Protein AF-A2EKJ3-F1 (afdb_monomer_lite)

pLDDT: mean 74.71, std 19.54, range [33.34, 98.31]

Secondary structure (DSSP, 8-state):
-----------PPPP-------------------S----TTT-----HHHHHHHHHHH-SS-HHHHHHHHHHHHHHHHHSSSS-HHHHHHHHHHHSPP--TTHHHHHHHHHHHHHHHHHHHHHHHHHHHHHHHHHHHHHHHHHHHHHHHHHHHHHHHHHHHHHHHH-HHHHHHHHHHHHHHHHHHHHHHHHSPP------HHHHHHHHHHHHHHHHHHHHHHHHHHHHHHHHHHHHHHHHHHHHTT-

Structure (mmCIF, N/CA/C/O backbone):
data_AF-A2EKJ3-F1
#
_entry.id   AF-A2EKJ3-F1
#
loop_
_atom_site.group_PDB
_atom_site.id
_atom_site.type_symbol
_atom_site.label_atom_id
_atom_site.label_alt_id
_atom_site.label_comp_id
_atom_site.label_asym_id
_atom_site.label_entity_id
_atom_site.label_seq_id
_atom_site.pdbx_PDB_ins_code
_atom_site.Cartn_x
_atom_site.Cartn_y
_atom_site.Cartn_z
_atom_site.occupancy
_atom_site.B_iso_or_equiv
_atom_site.auth_seq_id
_atom_site.auth_comp_id
_atom_site.auth_asym_id
_atom_site.auth_atom_id
_atom_site.pdbx_PDB_model_num
ATOM 1 N N . MET A 1 1 ? 4.971 26.332 -6.486 1.00 38.31 1 MET A N 1
ATOM 2 C CA . MET A 1 1 ? 6.213 26.964 -6.978 1.00 38.31 1 MET A CA 1
ATOM 3 C C . MET A 1 1 ? 6.129 27.006 -8.491 1.00 38.31 1 MET A C 1
ATOM 5 O O . MET A 1 1 ? 6.089 25.953 -9.111 1.00 38.31 1 MET A O 1
ATOM 9 N N . ASN A 1 2 ? 5.991 28.207 -9.050 1.00 33.34 2 ASN A N 1
ATOM 10 C CA . ASN A 1 2 ? 5.819 28.442 -10.482 1.00 33.34 2 ASN A CA 1
ATOM 11 C C . ASN A 1 2 ? 7.195 28.631 -11.128 1.00 33.34 2 ASN A C 1
ATOM 13 O O . ASN A 1 2 ? 7.937 29.523 -10.727 1.00 33.34 2 ASN A O 1
ATOM 17 N N . LEU A 1 3 ? 7.525 27.817 -12.130 1.00 42.31 3 LEU A N 1
ATOM 18 C CA . LEU A 1 3 ? 8.724 27.988 -12.951 1.00 42.31 3 LEU A CA 1
ATOM 19 C C . LEU A 1 3 ? 8.375 28.864 -14.161 1.00 42.31 3 LEU A C 1
ATOM 21 O O . LEU A 1 3 ? 8.102 28.374 -15.250 1.00 42.31 3 LEU A O 1
ATOM 25 N N . SER A 1 4 ? 8.349 30.177 -13.933 1.00 46.59 4 SER A N 1
ATOM 26 C CA . SER A 1 4 ? 8.266 31.217 -14.963 1.00 46.59 4 SER A CA 1
ATOM 27 C C . SER A 1 4 ? 9.522 32.082 -14.858 1.00 46.59 4 SER A C 1
ATOM 29 O O . SER A 1 4 ? 9.499 33.136 -14.227 1.00 46.59 4 SER A O 1
ATOM 31 N N . SER A 1 5 ? 10.640 31.617 -15.418 1.00 48.75 5 SER A N 1
ATOM 32 C CA . SER A 1 5 ? 11.899 32.381 -15.418 1.00 48.75 5 SER A CA 1
ATOM 33 C C . SER A 1 5 ? 12.792 32.100 -16.630 1.00 48.75 5 SER A C 1
ATOM 35 O O . SER A 1 5 ? 14.010 32.033 -16.504 1.00 48.75 5 SER A O 1
ATOM 37 N N . PHE A 1 6 ? 12.199 31.956 -17.815 1.00 44.31 6 PHE A N 1
ATOM 38 C CA . PHE A 1 6 ? 12.932 32.129 -19.069 1.00 44.31 6 PHE A CA 1
ATOM 39 C C . PHE A 1 6 ? 12.146 33.092 -19.955 1.00 44.31 6 PHE A C 1
ATOM 41 O O . PHE A 1 6 ? 11.247 32.701 -20.694 1.00 44.31 6 PHE A O 1
ATOM 48 N N . GLY A 1 7 ? 12.461 34.381 -19.805 1.00 48.97 7 GLY A N 1
ATOM 49 C CA . GLY A 1 7 ? 12.028 35.435 -20.711 1.00 48.97 7 GLY A CA 1
ATOM 50 C C . GLY A 1 7 ? 12.701 35.248 -22.064 1.00 48.97 7 GLY A C 1
ATOM 51 O O . GLY A 1 7 ? 13.845 35.651 -22.253 1.00 48.97 7 GLY A O 1
ATOM 52 N N . ILE A 1 8 ? 11.991 34.605 -22.985 1.00 48.84 8 ILE A N 1
ATOM 53 C CA . ILE A 1 8 ? 12.310 34.640 -24.408 1.00 48.84 8 ILE A CA 1
ATOM 54 C C . ILE A 1 8 ? 11.141 35.351 -25.072 1.00 48.84 8 ILE A C 1
ATOM 56 O O . ILE A 1 8 ? 10.055 34.788 -25.233 1.00 48.84 8 ILE A O 1
ATOM 60 N N . ASP A 1 9 ? 11.374 36.619 -25.390 1.00 43.19 9 ASP A N 1
ATOM 61 C CA . ASP A 1 9 ? 10.457 37.452 -26.145 1.00 43.19 9 ASP A CA 1
ATOM 62 C C . ASP A 1 9 ? 10.122 36.786 -27.482 1.00 43.19 9 ASP A C 1
ATOM 64 O O . ASP A 1 9 ? 10.990 36.306 -28.219 1.00 43.19 9 ASP A O 1
ATOM 68 N N . LYS A 1 10 ? 8.827 36.748 -27.799 1.00 51.03 10 LYS A N 1
ATOM 69 C CA . LYS A 1 10 ? 8.346 36.351 -29.120 1.00 51.03 10 LYS A CA 1
ATOM 70 C C . LYS A 1 10 ? 8.836 37.386 -30.129 1.00 51.03 10 LYS A C 1
ATOM 72 O O . LYS A 1 10 ? 8.337 38.504 -30.164 1.00 51.03 10 LYS A O 1
ATOM 77 N N . VAL A 1 11 ? 9.790 36.997 -30.969 1.00 46.38 11 VAL A N 1
ATOM 78 C CA . VAL A 1 11 ? 10.179 37.778 -32.145 1.00 46.38 11 VAL A CA 1
ATOM 79 C C . VAL A 1 11 ? 9.032 37.711 -33.156 1.00 46.38 11 VAL A C 1
ATOM 81 O O . VAL A 1 11 ? 8.827 36.696 -33.824 1.00 46.38 11 VAL A O 1
ATOM 84 N N . GLU A 1 12 ? 8.251 38.786 -33.238 1.00 48.88 12 GLU A N 1
ATOM 85 C CA . GLU A 1 12 ? 7.278 38.994 -34.308 1.00 48.88 12 GLU A CA 1
ATOM 86 C C . GLU A 1 12 ? 8.012 39.145 -35.646 1.00 48.88 12 GLU A C 1
ATOM 88 O O . GLU A 1 12 ? 8.970 39.908 -35.779 1.00 48.88 12 GLU A O 1
ATOM 93 N N . THR A 1 13 ? 7.573 38.394 -36.657 1.00 53.84 13 THR A N 1
ATOM 94 C CA . THR A 1 13 ? 8.101 38.538 -38.019 1.00 53.84 13 THR A CA 1
ATOM 95 C C . THR A 1 13 ? 7.335 39.641 -38.755 1.00 53.84 13 THR A C 1
ATOM 97 O O . THR A 1 13 ? 6.109 39.707 -38.639 1.00 53.84 13 THR A O 1
ATOM 100 N N . PRO A 1 14 ? 8.016 40.513 -39.523 1.00 52.53 14 PRO A N 1
ATOM 101 C CA . PRO A 1 14 ? 7.361 41.606 -40.235 1.00 52.53 14 PRO A CA 1
ATOM 102 C C . PRO A 1 14 ? 6.452 41.087 -41.365 1.00 52.53 14 PRO A C 1
ATOM 104 O O . PRO A 1 14 ? 6.689 40.001 -41.911 1.00 52.53 14 PRO A O 1
ATOM 107 N N . PRO A 1 15 ? 5.416 41.853 -41.761 1.00 46.56 15 PRO A N 1
ATOM 108 C CA . PRO A 1 15 ? 4.435 41.406 -42.739 1.00 46.56 15 PRO A CA 1
ATOM 109 C C . PRO A 1 15 ? 5.080 41.220 -44.115 1.00 46.56 15 PRO A C 1
ATOM 111 O O . PRO A 1 15 ? 5.748 42.108 -44.650 1.00 46.56 15 PRO A O 1
ATOM 114 N N . LYS A 1 16 ? 4.851 40.045 -44.710 1.00 46.34 16 LYS A N 1
ATOM 115 C CA . LYS A 1 16 ? 5.272 39.709 -46.073 1.00 46.34 16 LYS A CA 1
ATOM 116 C C . LYS A 1 16 ? 4.563 40.635 -47.062 1.00 46.34 16 LYS A C 1
ATOM 118 O O . LYS A 1 16 ? 3.394 40.433 -47.379 1.00 46.34 16 LYS A O 1
ATOM 123 N N . THR A 1 17 ? 5.272 41.629 -47.586 1.00 44.88 17 THR A N 1
ATOM 124 C CA . THR A 1 17 ? 4.820 42.369 -48.765 1.00 44.88 17 THR A CA 1
ATOM 125 C C . THR A 1 17 ? 4.847 41.432 -49.970 1.00 44.88 17 THR A C 1
ATOM 127 O O . THR A 1 17 ? 5.892 40.937 -50.397 1.00 44.88 17 THR A O 1
ATOM 130 N N . ALA A 1 18 ? 3.662 41.148 -50.506 1.00 46.72 18 ALA A N 1
ATOM 131 C CA . ALA A 1 18 ? 3.483 40.372 -51.720 1.00 46.72 18 ALA A CA 1
ATOM 132 C C . ALA A 1 18 ? 4.095 41.131 -52.908 1.00 46.72 18 ALA A C 1
ATOM 134 O O . ALA A 1 18 ? 3.496 42.056 -53.454 1.00 46.72 18 ALA A O 1
ATOM 135 N N . ARG A 1 19 ? 5.301 40.739 -53.332 1.00 40.59 19 ARG A N 1
ATOM 136 C CA . ARG A 1 19 ? 5.800 41.088 -54.665 1.00 40.59 19 ARG A CA 1
ATOM 137 C C . ARG A 1 19 ? 5.103 40.197 -55.683 1.00 40.59 19 ARG A C 1
ATOM 139 O O . ARG A 1 19 ? 5.538 39.085 -55.968 1.00 40.59 19 ARG A O 1
ATOM 146 N N . THR A 1 20 ? 4.009 40.708 -56.230 1.00 39.91 20 THR A N 1
ATOM 147 C CA . THR A 1 20 ? 3.332 40.146 -57.397 1.00 39.91 20 THR A CA 1
ATOM 148 C C . THR A 1 20 ? 4.268 40.262 -58.599 1.00 39.91 20 THR A C 1
ATOM 150 O O . THR A 1 20 ? 4.383 41.318 -59.220 1.00 39.91 20 THR A O 1
ATOM 153 N N . ILE A 1 21 ? 4.975 39.181 -58.930 1.00 39.72 21 ILE A N 1
ATOM 154 C CA . ILE A 1 21 ? 5.678 39.077 -60.209 1.00 39.72 21 ILE A CA 1
ATOM 155 C C . ILE A 1 21 ? 4.593 38.956 -61.283 1.00 39.72 21 ILE A C 1
ATOM 157 O O . ILE A 1 21 ? 3.882 37.953 -61.352 1.00 39.72 21 ILE A O 1
ATOM 161 N N . ARG A 1 22 ? 4.432 39.998 -62.108 1.00 37.62 22 ARG A N 1
ATOM 162 C CA . ARG A 1 22 ? 3.616 39.933 -63.326 1.00 37.62 22 ARG A CA 1
ATOM 163 C C . ARG A 1 22 ? 4.228 38.887 -64.255 1.00 37.62 22 ARG A C 1
ATOM 165 O O . ARG A 1 22 ? 5.219 39.147 -64.928 1.00 37.62 22 ARG A O 1
ATOM 172 N N . VAL A 1 23 ? 3.613 37.709 -64.293 1.00 40.12 23 VAL A N 1
ATOM 173 C CA . VAL A 1 23 ? 3.847 36.708 -65.333 1.00 40.12 23 VAL A CA 1
ATOM 174 C C . VAL A 1 23 ? 3.232 37.246 -66.621 1.00 40.12 23 VAL A C 1
ATOM 176 O O . VAL A 1 23 ? 2.014 37.229 -66.800 1.00 40.12 23 VAL A O 1
ATOM 179 N N . THR A 1 24 ? 4.064 37.747 -67.528 1.00 35.22 24 THR A N 1
ATOM 180 C CA . THR A 1 24 ? 3.658 37.967 -68.915 1.00 35.22 24 THR A CA 1
ATOM 181 C C . THR A 1 24 ? 3.437 36.599 -69.560 1.00 35.22 24 THR A C 1
ATOM 183 O O . THR A 1 24 ? 4.371 35.868 -69.878 1.00 35.22 24 THR A O 1
ATOM 186 N N . ARG A 1 25 ? 2.164 36.215 -69.715 1.00 40.22 25 ARG A N 1
ATOM 187 C CA . ARG A 1 25 ? 1.758 35.081 -70.552 1.00 40.22 25 ARG A CA 1
ATOM 188 C C . ARG A 1 25 ? 2.132 35.396 -72.001 1.00 40.22 25 ARG A C 1
ATOM 190 O O . ARG A 1 25 ? 1.406 36.121 -72.674 1.00 40.22 25 ARG A O 1
ATOM 197 N N . SER A 1 26 ? 3.234 34.837 -72.492 1.00 42.97 26 SER A N 1
ATOM 198 C CA . SER A 1 26 ? 3.400 34.650 -73.931 1.00 42.97 26 SER A CA 1
ATOM 199 C C . SER A 1 26 ? 2.465 33.522 -74.374 1.00 42.97 26 SER A C 1
ATOM 201 O O . SER A 1 26 ? 2.368 32.469 -73.736 1.00 42.97 26 SER A O 1
ATOM 203 N N . SER A 1 27 ? 1.694 33.777 -75.430 1.00 39.31 27 SER A N 1
ATOM 204 C CA . SER A 1 27 ? 0.739 32.825 -75.988 1.00 39.31 27 SER A CA 1
ATOM 205 C C . SER A 1 27 ? 1.469 31.549 -76.408 1.00 39.31 27 SER A C 1
ATOM 207 O O . SER A 1 27 ? 2.267 31.563 -77.350 1.00 39.31 27 SER A O 1
ATOM 209 N N . ARG A 1 28 ? 1.188 30.432 -75.734 1.00 35.28 28 ARG A N 1
ATOM 210 C CA . ARG A 1 28 ? 1.595 29.113 -76.215 1.00 35.28 28 ARG A CA 1
ATOM 211 C C . ARG A 1 28 ? 0.791 28.814 -77.475 1.00 35.28 28 ARG A C 1
ATOM 213 O O . ARG A 1 28 ? -0.394 28.505 -77.396 1.00 35.28 28 ARG A O 1
ATOM 220 N N . LYS A 1 29 ? 1.444 28.897 -78.635 1.00 40.47 29 LYS A N 1
ATOM 221 C CA . LYS A 1 29 ? 1.030 28.098 -79.788 1.00 40.47 29 LYS A CA 1
ATOM 222 C C . LYS A 1 29 ? 1.068 26.640 -79.332 1.00 40.47 29 LYS A C 1
ATOM 224 O O . LYS A 1 29 ? 2.084 26.185 -78.818 1.00 40.47 29 LYS A O 1
ATOM 229 N N . SER A 1 30 ? -0.069 25.968 -79.451 1.00 43.22 30 SER A N 1
ATOM 230 C CA . SER A 1 30 ? -0.230 24.530 -79.253 1.00 43.22 30 SER A CA 1
ATOM 231 C C . SER A 1 30 ? 0.842 23.776 -80.048 1.00 43.22 30 SER A C 1
ATOM 233 O O . SER A 1 30 ? 0.733 23.660 -81.267 1.00 43.22 30 SER A O 1
ATOM 235 N N . THR A 1 31 ? 1.876 23.277 -79.374 1.00 44.81 31 THR A N 1
ATOM 236 C CA . THR A 1 31 ? 2.762 22.243 -79.913 1.00 44.81 31 THR A CA 1
ATOM 237 C C . THR A 1 31 ? 2.251 20.897 -79.432 1.00 44.81 31 THR A C 1
ATOM 239 O O . THR A 1 31 ? 2.149 20.658 -78.229 1.00 44.81 31 THR A O 1
ATOM 242 N N . THR A 1 32 ? 1.900 20.051 -80.396 1.00 44.72 32 THR A N 1
ATOM 243 C CA . THR A 1 32 ? 1.614 18.621 -80.251 1.00 44.72 32 THR A CA 1
ATOM 244 C C . THR A 1 32 ? 2.619 17.930 -79.323 1.00 44.72 32 THR A C 1
ATOM 246 O O . THR A 1 32 ? 3.782 18.340 -79.294 1.00 44.72 32 THR A O 1
ATOM 249 N N . PRO A 1 33 ? 2.214 16.883 -78.580 1.00 43.53 33 PRO A N 1
ATOM 250 C CA . PRO A 1 33 ? 3.140 16.115 -77.758 1.00 43.53 33 PRO A CA 1
ATOM 251 C C . PRO A 1 33 ? 4.161 15.448 -78.686 1.00 43.53 33 PRO A C 1
ATOM 253 O O . PRO A 1 33 ? 3.831 14.563 -79.472 1.00 43.53 33 PRO A O 1
ATOM 256 N N . ILE A 1 34 ? 5.397 15.942 -78.664 1.00 47.78 34 ILE A N 1
ATOM 257 C CA . ILE A 1 34 ? 6.506 15.359 -79.417 1.00 47.78 34 ILE A CA 1
ATOM 258 C C . ILE A 1 34 ? 7.066 14.241 -78.540 1.00 47.78 34 ILE A C 1
ATOM 260 O O . ILE A 1 34 ? 7.959 14.471 -77.731 1.00 47.78 34 ILE A O 1
ATOM 264 N N . ASP A 1 35 ? 6.522 13.035 -78.693 1.00 47.03 35 ASP A N 1
ATOM 265 C CA . ASP A 1 35 ? 7.033 11.824 -78.030 1.00 47.03 35 ASP A CA 1
ATOM 266 C C . ASP A 1 35 ? 8.406 11.386 -78.571 1.00 47.03 35 ASP A C 1
ATOM 268 O O . ASP A 1 35 ? 9.053 10.511 -78.000 1.00 47.03 35 ASP A O 1
ATOM 272 N N . GLN A 1 36 ? 8.891 11.990 -79.662 1.00 46.97 36 GLN A N 1
ATOM 273 C CA . GLN A 1 36 ? 10.204 11.700 -80.236 1.00 46.97 36 GLN A CA 1
ATOM 274 C C . GLN A 1 36 ? 10.805 12.963 -80.859 1.00 46.97 36 GLN A C 1
ATOM 276 O O . GLN A 1 36 ? 10.438 13.369 -81.961 1.00 46.97 36 GLN A O 1
ATOM 281 N N . PHE A 1 37 ? 11.750 13.597 -80.163 1.00 46.28 37 PHE A N 1
ATOM 282 C CA . PHE A 1 37 ? 12.551 14.663 -80.758 1.00 46.28 37 PHE A CA 1
ATOM 283 C C . PHE A 1 37 ? 13.691 14.031 -81.564 1.00 46.28 37 PHE A C 1
ATOM 285 O O . PHE A 1 37 ? 14.749 13.713 -81.022 1.00 46.28 37 PHE A O 1
ATOM 292 N N . LYS A 1 38 ? 13.483 13.832 -82.869 1.00 43.25 38 LYS A N 1
ATOM 293 C CA . LYS A 1 38 ? 14.589 13.557 -83.794 1.00 43.25 38 LYS A CA 1
ATOM 294 C C . LYS A 1 38 ? 15.229 14.884 -84.178 1.00 43.25 38 LYS A C 1
ATOM 296 O O . LYS A 1 38 ? 14.600 15.703 -84.838 1.00 43.25 38 LYS A O 1
ATOM 301 N N . ASN A 1 39 ? 16.474 15.102 -83.762 1.00 46.03 39 ASN A N 1
ATOM 302 C CA . ASN A 1 39 ? 17.271 16.216 -84.266 1.00 46.03 39 ASN A CA 1
ATOM 303 C C . ASN A 1 39 ? 17.774 15.855 -85.680 1.00 46.03 39 ASN A C 1
ATOM 305 O O . ASN A 1 39 ? 18.606 14.950 -85.797 1.00 46.03 39 ASN A O 1
ATOM 309 N N . PRO A 1 40 ? 17.307 16.519 -86.753 1.00 47.78 40 PRO A N 1
ATOM 310 C CA . PRO A 1 40 ? 17.584 16.089 -88.123 1.00 47.78 40 PRO A CA 1
ATOM 311 C C . PRO A 1 40 ? 19.032 16.340 -88.578 1.00 47.78 40 PRO A C 1
ATOM 313 O O . PRO A 1 40 ? 19.387 15.936 -89.677 1.00 47.78 40 PRO A O 1
ATOM 316 N N . ILE A 1 41 ? 19.878 16.979 -87.759 1.00 45.84 41 ILE A N 1
ATOM 317 C CA . ILE A 1 41 ? 21.285 17.256 -88.104 1.00 45.84 41 ILE A CA 1
ATOM 318 C C . ILE A 1 41 ? 22.254 16.240 -87.475 1.00 45.84 41 ILE A C 1
ATOM 320 O O . ILE A 1 41 ? 23.341 16.033 -88.003 1.00 45.84 41 ILE A O 1
ATOM 324 N N . LEU A 1 42 ? 21.890 15.594 -86.361 1.00 50.44 42 LEU A N 1
ATOM 325 C CA . LEU A 1 42 ? 22.858 14.835 -85.555 1.00 50.44 42 LEU A CA 1
ATOM 326 C C . LEU A 1 42 ? 22.611 13.329 -85.461 1.00 50.44 42 LEU A C 1
ATOM 328 O O . LEU A 1 42 ? 23.511 12.645 -85.003 1.00 50.44 42 LEU A O 1
ATOM 332 N N . GLY A 1 43 ? 21.464 12.776 -85.871 1.00 44.38 43 GLY A N 1
ATOM 333 C CA . GLY A 1 43 ? 21.254 11.313 -85.897 1.00 44.38 43 GLY A CA 1
ATOM 334 C C . GLY A 1 43 ? 21.390 10.578 -84.548 1.00 44.38 43 GLY A C 1
ATOM 335 O O . GLY A 1 43 ? 21.289 9.356 -84.509 1.00 44.38 43 GLY A O 1
ATOM 336 N N . ILE A 1 44 ? 21.603 11.290 -83.439 1.00 48.16 44 ILE A N 1
ATOM 337 C CA . ILE A 1 44 ? 21.720 10.709 -82.103 1.00 48.16 44 ILE A CA 1
ATOM 338 C C . ILE A 1 44 ? 20.326 10.703 -81.469 1.00 48.16 44 ILE A C 1
ATOM 340 O O . ILE A 1 44 ? 19.812 11.738 -81.039 1.00 48.16 44 ILE A O 1
ATOM 344 N N . GLU A 1 45 ? 19.719 9.523 -81.390 1.00 50.78 45 GLU A N 1
ATOM 345 C CA . GLU A 1 45 ? 18.509 9.279 -80.605 1.00 50.78 45 GLU A CA 1
ATOM 346 C C . GLU A 1 45 ? 18.892 9.059 -79.131 1.00 50.78 45 GLU A C 1
ATOM 348 O O . GLU A 1 45 ? 18.937 7.931 -78.644 1.00 50.78 45 GLU A O 1
ATOM 353 N N . VAL A 1 46 ? 19.200 10.134 -78.391 1.00 53.41 46 VAL A N 1
ATOM 354 C CA . VAL A 1 46 ? 19.346 10.010 -76.930 1.00 53.41 46 VAL A CA 1
ATOM 355 C C . VAL A 1 46 ? 17.958 10.022 -76.302 1.00 53.41 46 VAL A C 1
ATOM 357 O O . VAL A 1 46 ? 17.311 11.062 -76.178 1.00 53.41 46 VAL A O 1
ATOM 360 N N . ASN A 1 47 ? 17.501 8.850 -75.873 1.00 59.47 47 ASN A N 1
ATOM 361 C CA . ASN A 1 47 ? 16.204 8.660 -75.230 1.00 59.47 47 ASN A CA 1
ATOM 362 C C . ASN A 1 47 ? 16.261 9.061 -73.737 1.00 59.47 47 ASN A C 1
ATOM 364 O O . ASN A 1 47 ? 15.999 8.260 -72.839 1.00 59.47 47 ASN A O 1
ATOM 368 N N . LEU A 1 48 ? 16.649 10.315 -73.474 1.00 56.88 48 LEU A N 1
ATOM 369 C CA . LEU A 1 48 ? 16.822 10.904 -72.136 1.00 56.88 48 LEU A CA 1
ATOM 370 C C . LEU A 1 48 ? 15.566 10.756 -71.272 1.00 56.88 48 LEU A C 1
ATOM 372 O O . LEU A 1 48 ? 15.658 10.513 -70.074 1.00 56.88 48 LEU A O 1
ATOM 376 N N . ILE A 1 49 ? 14.389 10.847 -71.891 1.00 57.62 49 ILE A N 1
ATOM 377 C CA . ILE A 1 49 ? 13.095 10.718 -71.210 1.00 57.62 49 ILE A CA 1
ATOM 378 C C . ILE A 1 49 ? 12.889 9.286 -70.700 1.00 57.62 49 ILE A C 1
ATOM 380 O O . ILE A 1 49 ? 12.482 9.098 -69.556 1.00 57.62 49 ILE A O 1
ATOM 384 N N . LYS A 1 50 ? 13.249 8.275 -71.500 1.00 61.97 50 LYS A N 1
ATOM 385 C CA . LYS A 1 50 ? 13.121 6.860 -71.125 1.00 61.97 50 LYS A CA 1
ATOM 386 C C . LYS A 1 50 ? 14.089 6.481 -69.999 1.00 61.97 50 LYS A C 1
ATOM 388 O O . LYS A 1 50 ? 13.703 5.771 -69.077 1.00 61.97 50 LYS A O 1
ATOM 393 N N . GLN A 1 51 ? 15.315 7.008 -70.033 1.00 59.59 51 GLN A N 1
ATOM 394 C CA . GLN A 1 51 ? 16.300 6.813 -68.960 1.00 59.59 51 GLN A CA 1
ATOM 395 C C . GLN A 1 51 ? 15.899 7.537 -67.664 1.00 59.59 51 GLN A C 1
ATOM 397 O O . GLN A 1 51 ? 16.056 6.984 -66.579 1.00 59.59 51 GLN A O 1
ATOM 402 N N . LEU A 1 52 ? 15.318 8.739 -67.759 1.00 58.41 52 LEU A N 1
ATOM 403 C CA . LEU A 1 52 ? 14.801 9.472 -66.599 1.00 58.41 52 LEU A CA 1
ATOM 404 C C . LEU A 1 52 ? 13.584 8.780 -65.965 1.00 58.41 52 LEU A C 1
ATOM 406 O O . LEU A 1 52 ? 13.525 8.681 -64.741 1.00 58.41 52 LEU A O 1
ATOM 410 N N . GLN A 1 53 ? 12.658 8.250 -66.772 1.00 64.31 53 GLN A N 1
ATOM 411 C CA . GLN A 1 53 ? 11.497 7.494 -66.283 1.00 64.31 53 GLN A CA 1
ATOM 412 C C . GLN A 1 53 ? 11.888 6.155 -65.644 1.00 64.31 53 GLN A C 1
ATOM 414 O O . GLN A 1 53 ? 11.329 5.781 -64.616 1.00 64.31 53 GLN A O 1
ATOM 419 N N . GLN A 1 54 ? 12.868 5.442 -66.207 1.00 61.25 54 GLN A N 1
ATOM 420 C CA . GLN A 1 54 ? 13.344 4.177 -65.643 1.00 61.25 54 GLN A CA 1
ATOM 421 C C . GLN A 1 54 ? 13.968 4.375 -64.248 1.00 61.25 54 GLN A C 1
ATOM 423 O O . GLN A 1 54 ? 13.673 3.628 -63.319 1.00 61.25 54 GLN A O 1
ATOM 428 N N . VAL A 1 55 ? 14.738 5.449 -64.061 1.00 55.69 55 VAL A N 1
ATOM 429 C CA . VAL A 1 55 ? 15.358 5.788 -62.768 1.00 55.69 55 VAL A CA 1
ATOM 430 C C . VAL A 1 55 ? 14.346 6.331 -61.755 1.00 55.69 55 VAL A C 1
ATOM 432 O O . VAL A 1 55 ? 14.490 6.099 -60.556 1.00 55.69 55 VAL A O 1
ATOM 435 N N . GLU A 1 56 ? 13.315 7.047 -62.207 1.00 58.31 56 GLU A N 1
ATOM 436 C CA . GLU A 1 56 ? 12.235 7.527 -61.339 1.00 58.31 56 GLU A CA 1
ATOM 437 C C . GLU A 1 56 ? 11.421 6.383 -60.722 1.00 58.31 56 GLU A C 1
ATOM 439 O O . GLU A 1 56 ? 11.026 6.487 -59.557 1.00 58.31 56 GLU A O 1
ATOM 444 N N . ASN A 1 57 ? 11.259 5.287 -61.468 1.00 59.06 57 ASN A N 1
ATOM 445 C CA . ASN A 1 57 ? 10.588 4.070 -61.016 1.00 59.06 57 ASN A CA 1
ATOM 446 C C . ASN A 1 57 ? 11.479 3.183 -60.128 1.00 59.06 57 ASN A C 1
ATOM 448 O O . ASN A 1 57 ? 10.977 2.574 -59.190 1.00 59.06 57 ASN A O 1
ATOM 452 N N . GLU A 1 58 ? 12.789 3.111 -60.390 1.00 57.00 58 GLU A N 1
ATOM 453 C CA . GLU A 1 58 ? 13.714 2.272 -59.606 1.00 57.00 58 GLU A CA 1
ATOM 454 C C . GLU A 1 58 ? 14.198 2.943 -58.306 1.00 57.00 58 GLU A C 1
ATOM 456 O O . GLU A 1 58 ? 14.502 2.256 -57.330 1.00 57.00 58 GLU A O 1
ATOM 461 N N . TYR A 1 59 ? 14.267 4.280 -58.254 1.00 53.25 59 TYR A N 1
ATOM 462 C CA . TYR A 1 59 ? 14.860 5.002 -57.125 1.00 53.25 59 TYR A CA 1
ATOM 463 C C . TYR A 1 59 ? 14.085 6.276 -56.779 1.00 53.25 59 TYR A C 1
ATOM 465 O O . TYR A 1 59 ? 14.427 7.395 -57.178 1.00 53.25 59 TYR A O 1
ATOM 473 N N . HIS A 1 60 ? 13.061 6.125 -55.943 1.00 50.72 60 HIS A N 1
ATOM 474 C CA . HIS A 1 60 ? 12.387 7.260 -55.326 1.00 50.72 60 HIS A CA 1
ATOM 475 C C . HIS A 1 60 ? 13.339 8.008 -54.368 1.00 50.72 60 HIS A C 1
ATOM 477 O O . HIS A 1 60 ? 13.641 7.550 -53.271 1.00 50.72 60 HIS A O 1
ATOM 483 N N . GLY A 1 61 ? 13.805 9.193 -54.778 1.00 53.69 61 GLY A N 1
ATOM 484 C CA . GLY A 1 61 ? 14.230 10.245 -53.842 1.00 53.69 61 GLY A CA 1
ATOM 485 C C . GLY A 1 61 ? 15.718 10.601 -53.753 1.00 53.69 61 GLY A C 1
ATOM 486 O O . GLY A 1 61 ? 16.045 11.589 -53.098 1.00 53.69 61 GLY A O 1
ATOM 487 N N . SER A 1 62 ? 16.645 9.916 -54.431 1.00 56.94 62 SER A N 1
ATOM 488 C CA . SER A 1 62 ? 18.050 10.364 -54.414 1.00 56.94 62 SER A CA 1
ATOM 489 C C . SER A 1 62 ? 18.284 11.505 -55.415 1.00 56.94 62 SER A C 1
ATOM 491 O O . SER A 1 62 ? 18.675 11.290 -56.564 1.00 56.94 62 SER A O 1
ATOM 493 N N . SER A 1 63 ? 18.066 12.745 -54.960 1.00 63.78 63 SER A N 1
ATOM 494 C CA . SER A 1 63 ? 18.395 13.987 -55.690 1.00 63.78 63 SER A CA 1
ATOM 495 C C . SER A 1 63 ? 19.842 13.992 -56.220 1.00 63.78 63 SER A C 1
ATOM 497 O O . SER A 1 63 ? 20.129 14.522 -57.292 1.00 63.78 63 SER A O 1
ATOM 499 N N . TYR A 1 64 ? 20.745 13.304 -55.514 1.00 64.25 64 TYR A N 1
ATOM 500 C CA . TYR A 1 64 ? 22.156 13.174 -55.868 1.00 64.25 64 TYR A CA 1
ATOM 501 C C . TYR A 1 64 ? 22.391 12.418 -57.186 1.00 64.25 64 TYR A C 1
ATOM 503 O O . TYR A 1 64 ? 23.113 12.912 -58.050 1.00 64.25 64 TYR A O 1
ATOM 511 N N . LYS A 1 65 ? 21.749 11.257 -57.388 1.00 64.06 65 LYS A N 1
ATOM 512 C CA . LYS A 1 65 ? 21.902 10.482 -58.634 1.00 64.06 65 LYS A CA 1
ATOM 513 C C . LYS A 1 65 ? 21.215 11.162 -59.822 1.00 64.06 65 LYS A C 1
ATOM 515 O O . LYS A 1 65 ? 21.796 11.203 -60.903 1.00 64.06 65 LYS A O 1
ATOM 520 N N . LYS A 1 66 ? 20.039 11.776 -59.612 1.00 67.94 66 LYS A N 1
ATOM 521 C CA . LYS A 1 66 ? 19.357 12.589 -60.642 1.00 67.94 66 LYS A CA 1
ATOM 522 C C . LYS A 1 66 ? 20.244 13.758 -61.101 1.00 67.94 66 LYS A C 1
ATOM 524 O O . LYS A 1 66 ? 20.389 13.986 -62.297 1.00 67.94 66 LYS A O 1
ATOM 529 N N . ARG A 1 67 ? 20.903 14.450 -60.163 1.00 73.38 67 ARG A N 1
ATOM 530 C CA . ARG A 1 67 ? 21.879 15.511 -60.463 1.00 73.38 67 ARG A CA 1
ATOM 531 C C . ARG A 1 67 ? 23.072 14.996 -61.272 1.00 73.38 67 ARG A C 1
ATOM 533 O O . ARG A 1 67 ? 23.471 15.667 -62.215 1.00 73.38 67 ARG A O 1
ATOM 540 N N . GLN A 1 68 ? 23.625 13.832 -60.930 1.00 72.06 68 GLN A N 1
ATOM 541 C CA . GLN A 1 68 ? 24.787 13.283 -61.634 1.00 72.06 68 GLN A CA 1
ATOM 542 C C . GLN A 1 68 ? 24.473 12.946 -63.099 1.00 72.06 68 GLN A C 1
ATOM 544 O O . GLN A 1 68 ? 25.227 13.338 -63.981 1.00 72.06 68 GLN A O 1
ATOM 549 N N . ILE A 1 69 ? 23.323 12.318 -63.368 1.00 72.50 69 ILE A N 1
ATOM 550 C CA . ILE A 1 69 ? 22.888 11.985 -64.737 1.00 72.50 69 ILE A CA 1
ATOM 551 C C . ILE A 1 69 ? 22.698 13.255 -65.578 1.00 72.50 69 ILE A C 1
ATOM 553 O O . ILE A 1 69 ? 23.076 13.294 -66.746 1.00 72.50 69 ILE A O 1
ATOM 557 N N . LEU A 1 70 ? 22.146 14.319 -64.985 1.00 77.50 70 LEU A N 1
ATOM 558 C CA . LEU A 1 70 ? 21.996 15.607 -65.667 1.00 77.50 70 LEU A CA 1
ATOM 559 C C . LEU A 1 70 ? 23.347 16.270 -65.967 1.00 77.50 70 LEU A C 1
ATOM 561 O O . LEU A 1 70 ? 23.498 16.878 -67.025 1.00 77.50 70 LEU A O 1
ATOM 565 N N . LEU A 1 71 ? 24.330 16.146 -65.070 1.00 79.38 71 LEU A N 1
ATOM 566 C CA . LEU A 1 71 ? 25.691 16.630 -65.318 1.00 79.38 71 LEU A CA 1
ATOM 567 C C . LEU A 1 71 ? 26.368 15.852 -66.453 1.00 79.38 71 LEU A C 1
ATOM 569 O O . LEU A 1 71 ? 26.975 16.476 -67.321 1.00 79.38 71 LEU A O 1
ATOM 573 N N . ASP A 1 72 ? 26.201 14.529 -66.498 1.00 79.06 72 ASP A N 1
ATOM 574 C CA . ASP A 1 72 ? 26.753 13.686 -67.564 1.00 79.06 72 ASP A CA 1
ATOM 575 C C . ASP A 1 72 ? 26.070 13.975 -68.919 1.00 79.06 72 ASP A C 1
ATOM 577 O O . ASP A 1 72 ? 26.734 14.065 -69.952 1.00 79.06 72 ASP A O 1
ATOM 581 N N . ALA A 1 73 ? 24.754 14.222 -68.929 1.00 78.00 73 ALA A N 1
ATOM 582 C CA . ALA A 1 73 ? 24.028 14.650 -70.126 1.00 78.00 73 ALA A CA 1
ATOM 583 C C . ALA A 1 73 ? 24.501 16.026 -70.631 1.00 78.00 73 ALA A C 1
ATOM 585 O O . ALA A 1 73 ? 24.680 16.222 -71.833 1.00 78.00 73 ALA A O 1
ATOM 586 N N . LEU A 1 74 ? 24.747 16.981 -69.727 1.00 77.25 74 LEU A N 1
ATOM 587 C CA . LEU A 1 74 ? 25.310 18.289 -70.077 1.00 77.25 74 LEU A CA 1
ATOM 588 C C . LEU A 1 74 ? 26.735 18.176 -70.628 1.00 77.25 74 LEU A C 1
ATOM 590 O O . LEU A 1 74 ? 27.084 18.909 -71.551 1.00 77.25 74 LEU A O 1
ATOM 594 N N . GLU A 1 75 ? 27.545 17.253 -70.110 1.00 77.81 75 GLU A N 1
ATOM 595 C CA . GLU A 1 75 ? 28.887 16.967 -70.625 1.00 77.81 75 GLU A CA 1
ATOM 596 C C . GLU A 1 75 ? 28.834 16.379 -72.044 1.00 77.81 75 GLU A C 1
ATOM 598 O O . GLU A 1 75 ? 29.561 16.838 -72.928 1.00 77.81 75 GLU A O 1
ATOM 603 N N . GLN A 1 76 ? 27.912 15.450 -72.310 1.00 75.75 76 GLN A N 1
ATOM 604 C CA . GLN A 1 76 ? 27.683 14.912 -73.656 1.00 75.75 76 GLN A CA 1
ATOM 605 C C . GLN A 1 76 ? 27.210 15.995 -74.634 1.00 75.75 76 GLN A C 1
ATOM 607 O O . GLN A 1 76 ? 27.721 16.092 -75.750 1.00 75.75 76 GLN A O 1
ATOM 612 N N . ILE A 1 77 ? 26.294 16.872 -74.209 1.00 72.44 77 ILE A N 1
ATOM 613 C CA . ILE A 1 77 ? 25.853 18.020 -75.014 1.00 72.44 77 ILE A CA 1
ATOM 614 C C . ILE A 1 77 ? 27.023 18.981 -75.262 1.00 72.44 77 ILE A C 1
ATOM 616 O O . ILE A 1 77 ? 27.197 19.452 -76.384 1.00 72.44 77 ILE A O 1
ATOM 620 N N . ALA A 1 78 ? 27.877 19.240 -74.271 1.00 72.88 78 ALA A N 1
ATOM 621 C CA . ALA A 1 78 ? 29.058 20.086 -74.443 1.00 72.88 78 ALA A CA 1
ATOM 622 C C . ALA A 1 78 ? 30.059 19.522 -75.464 1.00 72.88 78 ALA A C 1
ATOM 624 O O . ALA A 1 78 ? 3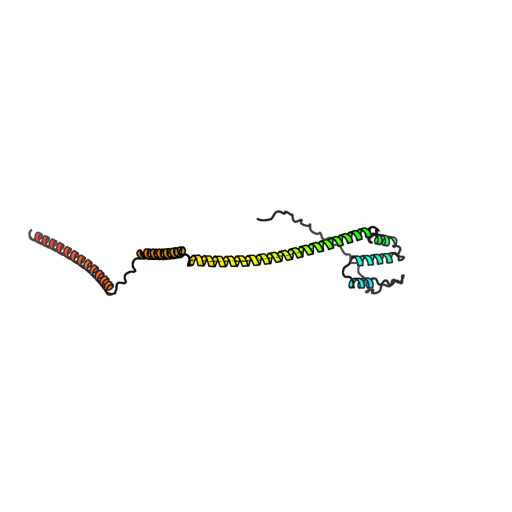0.805 20.285 -76.080 1.00 72.88 78 ALA A O 1
ATOM 625 N N . GLN A 1 79 ? 30.098 18.200 -75.643 1.00 73.56 79 GLN A N 1
ATOM 626 C CA . GLN A 1 79 ? 30.949 17.536 -76.632 1.00 73.56 79 GLN A CA 1
ATOM 627 C C . GLN A 1 79 ? 30.398 17.628 -78.062 1.00 73.56 79 GLN A C 1
ATOM 629 O O . GLN A 1 79 ? 31.153 17.411 -79.009 1.00 73.56 79 GLN A O 1
ATOM 634 N N . THR A 1 80 ? 29.132 18.011 -78.241 1.00 70.56 80 THR A N 1
ATOM 635 C CA . THR A 1 80 ? 28.567 18.294 -79.567 1.00 70.56 80 THR A CA 1
ATOM 636 C C . THR A 1 80 ? 29.023 19.667 -80.096 1.00 70.56 80 THR A C 1
ATOM 638 O O . THR A 1 80 ? 29.316 20.585 -79.327 1.00 70.56 80 THR A O 1
ATOM 641 N N . ASN A 1 81 ? 29.106 19.828 -81.425 1.00 59.53 81 ASN A N 1
ATOM 642 C CA . ASN A 1 81 ? 29.660 21.011 -82.116 1.00 59.53 81 ASN A CA 1
ATOM 643 C C . ASN A 1 81 ? 28.748 22.261 -82.063 1.00 59.53 81 ASN A C 1
ATOM 645 O O . ASN A 1 81 ? 28.511 22.917 -83.072 1.00 59.53 81 ASN A O 1
ATOM 649 N N . LEU A 1 82 ? 28.228 22.614 -80.887 1.00 63.22 82 LEU A N 1
ATOM 650 C CA . LEU A 1 82 ? 27.314 23.743 -80.677 1.00 63.22 82 LEU A CA 1
ATOM 651 C C . LEU A 1 82 ? 28.017 25.054 -80.277 1.00 63.22 82 LEU A C 1
ATOM 653 O O . LEU A 1 82 ? 27.356 26.021 -79.923 1.00 63.22 82 LEU A O 1
ATOM 657 N N . GLY A 1 83 ? 29.353 25.111 -80.293 1.00 68.62 83 GLY A N 1
ATOM 658 C CA . GLY A 1 83 ? 30.127 26.333 -80.009 1.00 68.62 83 GLY A CA 1
ATOM 659 C C . GLY A 1 83 ? 30.174 26.771 -78.533 1.00 68.62 83 GLY A C 1
ATOM 660 O O . GLY A 1 83 ? 31.094 27.483 -78.141 1.00 68.62 83 GLY A O 1
ATOM 661 N N . PHE A 1 84 ? 29.270 26.281 -77.678 1.00 72.00 84 PHE A N 1
ATOM 662 C CA . PHE A 1 84 ? 29.192 26.622 -76.245 1.00 72.00 84 PHE A CA 1
ATOM 663 C C . PHE A 1 84 ? 29.960 25.669 -75.312 1.00 72.00 84 PHE A C 1
ATOM 665 O O . PHE A 1 84 ? 29.866 25.778 -74.088 1.00 72.00 84 PHE A O 1
ATOM 672 N N . LYS A 1 85 ? 30.771 24.758 -75.869 1.00 78.25 85 LYS A N 1
ATOM 673 C CA . LYS A 1 85 ? 31.530 23.728 -75.134 1.00 78.25 85 LYS A CA 1
ATOM 674 C C . LYS A 1 85 ? 32.264 24.275 -73.909 1.00 78.25 85 LYS A C 1
ATOM 676 O O . LYS A 1 85 ? 32.169 23.705 -72.829 1.00 78.25 85 LYS A O 1
ATOM 681 N N . LYS A 1 86 ? 32.978 25.397 -74.051 1.00 74.69 86 LYS A N 1
ATOM 682 C CA . LYS A 1 86 ? 33.764 25.980 -72.950 1.00 74.69 86 LYS A CA 1
ATOM 683 C C . LYS A 1 86 ? 32.881 26.439 -71.786 1.00 74.69 86 LYS A C 1
ATOM 685 O O . LYS A 1 86 ? 33.214 26.165 -70.643 1.00 74.69 86 LYS A O 1
ATOM 690 N N . GLN A 1 87 ? 31.754 27.089 -72.070 1.00 78.25 87 GLN A N 1
ATOM 691 C CA . GLN A 1 87 ? 30.848 27.618 -71.045 1.00 78.25 87 GLN A CA 1
ATOM 692 C C . GLN A 1 87 ? 30.135 26.488 -70.296 1.00 78.25 87 GLN A C 1
ATOM 694 O O . GLN A 1 87 ? 30.077 26.507 -69.067 1.00 78.25 87 GLN A O 1
ATOM 699 N N . ILE A 1 88 ? 29.669 25.470 -71.030 1.00 78.06 88 ILE A N 1
ATOM 700 C CA . ILE A 1 88 ? 29.009 24.302 -70.437 1.00 78.06 88 ILE A CA 1
ATOM 701 C C . ILE A 1 88 ? 30.010 23.501 -69.598 1.00 78.06 88 ILE A C 1
ATOM 703 O O . ILE A 1 88 ? 29.708 23.174 -68.458 1.00 78.06 88 ILE A O 1
ATOM 707 N N . MET A 1 89 ? 31.232 23.266 -70.088 1.00 76.81 89 MET A N 1
ATOM 708 C CA . MET A 1 89 ? 32.254 22.553 -69.312 1.00 76.81 89 MET A CA 1
ATOM 709 C C . MET A 1 89 ? 32.690 23.314 -68.056 1.00 76.81 89 MET A C 1
ATOM 711 O O . MET A 1 89 ? 32.946 22.682 -67.036 1.00 76.81 89 MET A O 1
ATOM 715 N N . THR A 1 90 ? 32.751 24.649 -68.083 1.00 79.88 90 THR A N 1
ATOM 716 C CA . THR A 1 90 ? 33.028 25.446 -66.875 1.00 79.88 90 THR A CA 1
ATOM 717 C C . THR A 1 90 ? 31.908 25.304 -65.844 1.00 79.88 90 THR A C 1
ATOM 719 O O . THR A 1 90 ? 32.189 25.100 -64.664 1.00 79.88 90 THR A O 1
ATOM 722 N N . ALA A 1 91 ? 30.645 25.345 -66.278 1.00 75.75 91 ALA A N 1
ATOM 723 C CA . ALA A 1 91 ? 29.504 25.129 -65.393 1.00 75.75 91 ALA A CA 1
ATOM 724 C C . ALA A 1 91 ? 29.479 23.696 -64.835 1.00 75.75 91 ALA A C 1
ATOM 726 O O . ALA A 1 91 ? 29.363 23.515 -63.628 1.00 75.75 91 ALA A O 1
ATOM 727 N N . VAL A 1 92 ? 29.675 22.677 -65.677 1.00 79.00 92 VAL A N 1
ATOM 728 C CA . VAL A 1 92 ? 29.734 21.270 -65.248 1.00 79.00 92 VAL A CA 1
ATOM 729 C C . VAL A 1 92 ? 30.861 21.057 -64.237 1.00 79.00 92 VAL A C 1
ATOM 731 O O . VAL A 1 92 ? 30.627 20.439 -63.203 1.00 79.00 92 VAL A O 1
ATOM 734 N N . LYS A 1 93 ? 32.052 21.628 -64.459 1.00 76.25 93 LYS A N 1
ATOM 735 C CA . LYS A 1 93 ? 33.178 21.545 -63.512 1.00 76.25 93 LYS A CA 1
ATOM 736 C C . LYS A 1 93 ? 32.897 22.225 -62.173 1.00 76.25 93 LYS A C 1
ATOM 738 O O . LYS A 1 93 ? 33.265 21.675 -61.147 1.00 76.25 93 LYS A O 1
ATOM 743 N N . ALA A 1 94 ? 32.231 23.379 -62.168 1.00 75.56 94 ALA A N 1
ATOM 744 C CA . ALA A 1 94 ? 31.851 24.058 -60.927 1.00 75.56 94 ALA A CA 1
ATOM 745 C C . ALA A 1 94 ? 30.752 23.308 -60.148 1.00 75.56 94 ALA A C 1
ATOM 747 O O . ALA A 1 94 ? 30.620 23.473 -58.938 1.00 75.56 94 ALA A O 1
ATOM 748 N N . TRP A 1 95 ? 29.942 22.502 -60.842 1.00 72.75 95 TRP A N 1
ATOM 749 C CA . TRP A 1 95 ? 28.807 21.787 -60.257 1.00 72.75 95 TRP A CA 1
ATOM 750 C C . TRP A 1 95 ? 29.102 20.318 -59.938 1.00 72.75 95 TRP A C 1
ATOM 752 O O . TRP A 1 95 ? 28.350 19.715 -59.165 1.00 72.75 95 TRP A O 1
ATOM 762 N N . ARG A 1 96 ? 30.161 19.729 -60.497 1.00 70.62 96 ARG A N 1
ATOM 763 C CA . ARG A 1 96 ? 30.686 18.424 -60.082 1.00 70.62 96 ARG A CA 1
ATOM 764 C C . ARG A 1 96 ? 31.498 18.630 -58.802 1.00 70.62 96 ARG A C 1
ATOM 766 O O . ARG A 1 96 ? 32.202 19.627 -58.678 1.00 70.62 96 ARG A O 1
ATOM 773 N N . LYS A 1 97 ? 31.375 17.724 -57.824 1.00 62.47 97 LYS A N 1
ATOM 774 C CA . LYS A 1 97 ? 32.271 17.759 -56.656 1.00 62.47 97 LYS A CA 1
ATOM 775 C C . LYS A 1 97 ? 33.718 17.661 -57.173 1.00 62.47 97 LYS A C 1
ATOM 777 O O . LYS A 1 97 ? 33.930 16.866 -58.096 1.00 62.47 97 LYS A O 1
ATOM 782 N N . PRO A 1 98 ? 34.667 18.460 -56.656 1.00 56.62 98 PRO A N 1
ATOM 783 C CA . PRO A 1 98 ? 36.060 18.347 -57.063 1.00 56.62 98 PRO A CA 1
ATOM 784 C C . PRO A 1 98 ? 36.520 16.905 -56.826 1.00 56.62 98 PRO A C 1
ATOM 786 O O . PRO A 1 98 ? 36.243 16.318 -55.778 1.00 56.62 98 PRO A O 1
ATOM 789 N N . VAL A 1 99 ? 37.120 16.300 -57.852 1.00 58.16 99 VAL A N 1
ATOM 790 C CA . VAL A 1 99 ? 37.787 15.002 -57.723 1.00 58.16 99 VAL A CA 1
ATOM 791 C C . VAL A 1 99 ? 39.130 15.311 -57.079 1.00 58.16 99 VAL A C 1
ATOM 793 O O . VAL A 1 99 ? 40.121 15.501 -57.774 1.00 58.16 99 VAL A O 1
ATOM 796 N N . ASP A 1 100 ? 39.119 15.486 -55.763 1.00 51.41 100 ASP A N 1
ATOM 797 C CA . ASP A 1 100 ? 40.336 15.683 -54.988 1.00 51.41 100 ASP A CA 1
ATOM 798 C C . ASP A 1 100 ? 40.835 14.312 -54.514 1.00 51.41 100 ASP A C 1
ATOM 800 O O . ASP A 1 100 ? 40.067 13.530 -53.946 1.00 51.41 100 ASP A O 1
ATOM 804 N N . ASP A 1 101 ? 42.127 14.031 -54.692 1.00 52.25 101 ASP A N 1
ATOM 805 C CA . ASP A 1 101 ? 42.816 12.850 -54.139 1.00 52.25 101 ASP A CA 1
ATOM 806 C C . ASP A 1 101 ? 42.734 12.772 -52.593 1.00 52.25 101 ASP A C 1
ATOM 808 O O . ASP A 1 101 ? 43.011 11.735 -52.001 1.00 52.25 101 ASP A O 1
ATOM 812 N N . THR A 1 102 ? 42.272 13.834 -51.921 1.00 52.84 102 THR A N 1
ATOM 813 C CA . THR A 1 102 ? 41.963 13.880 -50.477 1.00 52.84 102 THR A CA 1
ATOM 814 C C . THR A 1 102 ? 40.567 13.345 -50.119 1.00 52.84 102 THR A 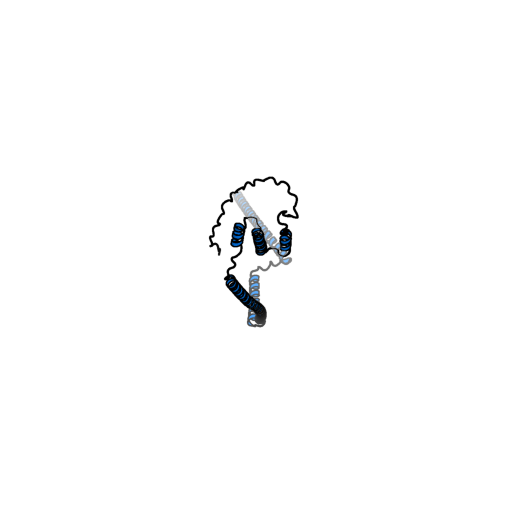C 1
ATOM 816 O O . THR A 1 102 ? 40.215 13.258 -48.941 1.00 52.84 102 THR A O 1
ATOM 819 N N . SER A 1 103 ? 39.744 12.976 -51.107 1.00 54.34 103 SER A N 1
ATOM 820 C CA . SER A 1 103 ? 38.445 12.325 -50.879 1.00 54.34 103 SER A CA 1
ATOM 821 C C . SER A 1 103 ? 38.589 10.937 -50.253 1.00 54.34 103 SER A C 1
ATOM 823 O O . SER A 1 103 ? 37.790 10.593 -49.389 1.00 54.34 103 SER A O 1
ATOM 825 N N . ALA A 1 104 ? 39.649 10.194 -50.589 1.00 56.44 104 ALA A N 1
ATOM 826 C CA . ALA A 1 104 ? 39.938 8.898 -49.980 1.00 56.44 104 ALA A CA 1
ATOM 827 C C . ALA A 1 104 ? 40.204 9.016 -48.469 1.00 56.44 104 ALA A C 1
ATOM 829 O O . ALA A 1 104 ? 39.643 8.246 -47.697 1.00 56.44 104 ALA A O 1
ATOM 830 N N . ASP A 1 105 ? 40.978 10.011 -48.027 1.00 55.53 105 ASP A N 1
ATOM 831 C CA . ASP A 1 105 ? 41.265 10.224 -46.599 1.00 55.53 105 ASP A CA 1
ATOM 832 C C . ASP A 1 105 ? 40.025 10.683 -45.817 1.00 55.53 105 ASP A C 1
ATOM 834 O O . ASP A 1 105 ? 39.789 10.243 -44.688 1.00 55.53 105 ASP A O 1
ATOM 838 N N . ASN A 1 106 ? 39.183 11.521 -46.428 1.00 60.66 106 ASN A N 1
ATOM 839 C CA . ASN A 1 106 ? 37.912 11.941 -45.836 1.00 60.66 106 ASN A CA 1
ATOM 840 C C . ASN A 1 106 ? 36.901 10.785 -45.760 1.00 60.66 106 ASN A C 1
ATOM 842 O O . ASN A 1 106 ? 36.197 10.656 -44.757 1.00 60.66 106 ASN A O 1
ATOM 846 N N . ASP A 1 107 ? 36.856 9.921 -46.774 1.00 62.53 107 ASP A N 1
ATOM 847 C CA . ASP A 1 107 ? 36.005 8.731 -46.790 1.00 62.53 107 ASP A CA 1
ATOM 848 C C . ASP A 1 107 ? 36.496 7.687 -45.775 1.00 62.53 107 ASP A C 1
ATOM 850 O O . ASP A 1 107 ? 35.686 7.113 -45.046 1.00 62.53 107 ASP A O 1
ATOM 854 N N . VAL A 1 108 ? 37.813 7.489 -45.640 1.00 70.12 108 VAL A N 1
ATOM 855 C CA . VAL A 1 108 ? 38.410 6.632 -44.600 1.00 70.12 108 VAL A CA 1
ATOM 856 C C . VAL A 1 108 ? 38.085 7.174 -43.206 1.00 70.12 108 VAL A C 1
ATOM 858 O O . VAL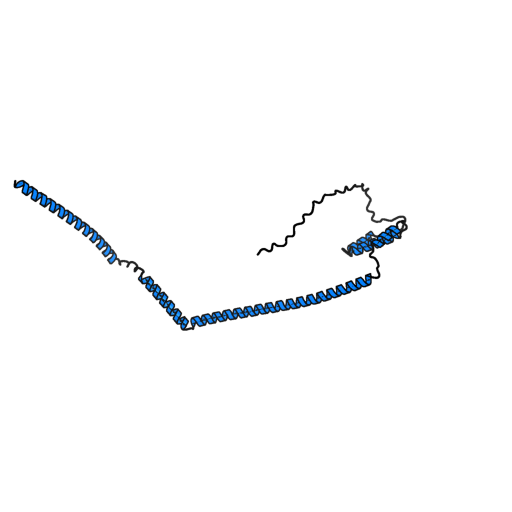 A 1 108 ? 37.659 6.406 -42.343 1.00 70.12 108 VAL A O 1
ATOM 861 N N . THR A 1 109 ? 38.188 8.489 -42.997 1.00 74.75 109 THR A N 1
ATOM 862 C CA . THR A 1 109 ? 37.827 9.131 -41.721 1.00 74.75 109 THR A CA 1
ATOM 863 C C . THR A 1 109 ? 36.337 8.949 -41.412 1.00 74.75 109 THR A C 1
ATOM 865 O O . THR A 1 109 ? 35.985 8.479 -40.330 1.00 74.75 109 THR A O 1
ATOM 868 N N . ALA A 1 110 ? 35.452 9.188 -42.383 1.00 78.12 110 ALA A N 1
ATOM 869 C CA . ALA A 1 110 ? 34.013 8.987 -42.221 1.00 78.12 110 ALA A CA 1
ATOM 870 C C . ALA A 1 110 ? 33.648 7.520 -41.927 1.00 78.12 110 ALA A C 1
ATOM 872 O O . ALA A 1 110 ? 32.783 7.249 -41.093 1.00 78.12 110 ALA A O 1
ATOM 873 N N . ILE A 1 111 ? 34.323 6.558 -42.564 1.00 84.00 111 ILE A N 1
ATOM 874 C CA . ILE A 1 111 ? 34.148 5.128 -42.279 1.00 84.00 111 ILE A CA 1
ATOM 875 C C . ILE A 1 111 ? 34.591 4.810 -40.846 1.00 84.00 111 ILE A C 1
ATOM 877 O O . ILE A 1 111 ? 33.890 4.080 -40.141 1.00 84.00 111 ILE A O 1
ATOM 881 N N . THR A 1 112 ? 35.715 5.367 -40.388 1.00 85.06 112 THR A N 1
ATOM 882 C CA . THR A 1 112 ? 36.204 5.139 -39.019 1.00 85.06 112 THR A CA 1
ATOM 883 C C . THR A 1 112 ? 35.266 5.730 -37.966 1.00 85.06 112 THR A C 1
ATOM 885 O O . THR A 1 112 ? 34.976 5.062 -36.971 1.00 85.06 112 THR A O 1
ATOM 888 N N . ASP A 1 113 ? 34.697 6.912 -38.219 1.00 88.44 113 ASP A N 1
ATOM 889 C CA . ASP A 1 113 ? 33.705 7.547 -37.348 1.00 88.44 113 ASP A CA 1
ATOM 890 C C . ASP A 1 113 ? 32.392 6.760 -37.309 1.00 88.44 113 ASP A C 1
ATOM 892 O O . ASP A 1 113 ? 31.818 6.556 -36.237 1.00 88.44 113 ASP A O 1
ATOM 896 N N . LEU A 1 114 ? 31.934 6.243 -38.453 1.00 89.88 114 LEU A N 1
ATOM 897 C CA . LEU A 1 114 ? 30.761 5.368 -38.515 1.00 89.88 114 LEU A CA 1
ATOM 898 C C . LEU A 1 114 ? 30.980 4.072 -37.733 1.00 89.88 114 LEU A C 1
ATOM 900 O O . LEU A 1 114 ? 30.088 3.623 -37.010 1.00 89.88 114 LEU A O 1
ATOM 904 N N . LEU A 1 115 ? 32.169 3.479 -37.842 1.00 92.94 115 LEU A N 1
ATOM 905 C CA . LEU A 1 115 ? 32.514 2.248 -37.137 1.00 92.94 115 LEU A CA 1
ATOM 906 C C . LEU A 1 115 ? 32.629 2.490 -35.624 1.00 92.94 115 LEU A C 1
ATOM 908 O O . LEU A 1 115 ? 32.158 1.677 -34.823 1.00 92.94 115 LEU A O 1
ATOM 912 N N . ARG A 1 116 ? 33.166 3.647 -35.224 1.00 93.44 116 ARG A N 1
ATOM 913 C CA . ARG A 1 116 ? 33.166 4.111 -33.834 1.00 93.44 116 ARG A CA 1
ATOM 914 C C . ARG A 1 116 ? 31.744 4.298 -33.307 1.00 93.44 116 ARG A C 1
ATOM 916 O O . ARG A 1 116 ? 31.413 3.715 -32.277 1.00 93.44 116 ARG A O 1
ATOM 923 N N . ALA A 1 117 ? 30.890 5.020 -34.030 1.00 92.50 117 ALA A N 1
ATOM 924 C CA . ALA A 1 117 ? 29.494 5.224 -33.653 1.00 92.50 117 ALA A CA 1
ATOM 925 C C . ALA A 1 117 ? 28.743 3.889 -33.535 1.00 92.50 117 ALA A C 1
ATOM 927 O O . ALA A 1 117 ? 28.000 3.667 -32.581 1.00 92.50 117 ALA A O 1
ATOM 928 N N . GLN A 1 118 ? 28.978 2.949 -34.455 1.00 95.31 118 GLN A N 1
ATOM 929 C CA . GLN A 1 118 ? 28.391 1.612 -34.391 1.00 95.31 118 GLN A CA 1
ATOM 930 C C . GLN A 1 118 ? 28.806 0.861 -33.117 1.00 95.31 118 GLN A C 1
ATOM 932 O O . GLN A 1 118 ? 27.970 0.207 -32.488 1.00 95.31 118 GLN A O 1
ATOM 937 N N . ASN A 1 119 ? 30.077 0.949 -32.723 1.00 95.44 119 ASN A N 1
ATOM 938 C CA . ASN A 1 119 ? 30.558 0.343 -31.484 1.00 95.44 119 ASN A CA 1
ATOM 939 C C . ASN A 1 119 ? 29.955 1.029 -30.252 1.00 95.44 119 ASN A C 1
ATOM 941 O O . ASN A 1 119 ? 29.491 0.342 -29.343 1.00 95.44 119 ASN A O 1
ATOM 945 N N . GLU A 1 120 ? 29.859 2.358 -30.247 1.00 95.69 120 GLU A N 1
ATOM 946 C CA . GLU A 1 120 ? 29.185 3.106 -29.183 1.00 95.69 120 GLU A CA 1
ATOM 947 C C . GLU A 1 120 ? 27.716 2.668 -29.049 1.00 95.69 120 GLU A C 1
ATOM 949 O O . GLU A 1 120 ? 27.283 2.318 -27.948 1.00 95.69 120 GLU A O 1
ATOM 954 N N . PHE A 1 121 ? 26.975 2.528 -30.154 1.00 95.88 121 PHE A N 1
ATOM 955 C CA . PHE A 1 121 ? 25.601 2.013 -30.132 1.00 95.88 121 PHE A CA 1
ATOM 956 C C . PHE A 1 121 ? 25.491 0.592 -29.572 1.00 95.88 121 PHE A C 1
ATOM 958 O O . PHE A 1 121 ? 24.542 0.303 -28.838 1.00 95.88 121 PHE A O 1
ATOM 965 N N . LYS A 1 122 ? 26.450 -0.297 -29.867 1.00 96.38 122 LYS A N 1
ATOM 966 C CA . LYS A 1 122 ? 26.488 -1.642 -29.265 1.00 96.38 122 LYS A CA 1
ATOM 967 C C . LYS A 1 122 ? 26.653 -1.559 -27.748 1.00 96.38 122 LYS A C 1
ATOM 969 O O . LYS A 1 122 ? 25.852 -2.152 -27.029 1.00 96.38 122 LYS A O 1
ATOM 974 N N . THR A 1 123 ? 27.600 -0.754 -27.259 1.00 97.00 123 THR A N 1
ATOM 975 C CA . THR A 1 123 ? 27.811 -0.591 -25.808 1.00 97.00 123 THR A CA 1
ATOM 976 C C . THR A 1 123 ? 26.597 0.022 -25.107 1.00 97.00 123 THR A C 1
ATOM 978 O O . THR A 1 123 ? 26.224 -0.405 -24.016 1.00 97.00 123 THR A O 1
ATOM 981 N N . VAL A 1 124 ? 25.929 0.997 -25.734 1.00 97.44 124 VAL A N 1
ATOM 982 C CA . VAL A 1 124 ? 24.703 1.605 -25.199 1.00 97.44 124 VAL A CA 1
ATOM 983 C C . VAL A 1 124 ? 23.571 0.581 -25.155 1.00 97.44 124 VAL A C 1
ATOM 985 O O . VAL A 1 124 ? 22.858 0.503 -24.154 1.00 97.44 124 VAL A O 1
ATOM 988 N N . LYS A 1 125 ? 23.428 -0.251 -26.193 1.00 97.50 125 LYS A N 1
ATOM 989 C CA . LYS A 1 125 ? 22.440 -1.336 -26.225 1.00 97.50 125 LYS A CA 1
ATOM 990 C C . LYS A 1 125 ? 22.678 -2.344 -25.101 1.00 97.50 125 LYS A C 1
ATOM 992 O O . LYS A 1 125 ? 21.725 -2.713 -24.423 1.00 97.50 125 LYS A O 1
ATOM 997 N N . GLU A 1 126 ? 23.921 -2.758 -24.874 1.00 97.81 126 GLU A N 1
ATOM 998 C CA . GLU A 1 126 ? 24.282 -3.660 -23.772 1.00 97.81 126 GLU A CA 1
ATOM 999 C C . GLU A 1 126 ? 23.972 -3.036 -22.407 1.00 97.81 126 GLU A C 1
ATOM 1001 O O . GLU A 1 126 ? 23.287 -3.648 -21.587 1.00 97.81 126 GLU A O 1
ATOM 1006 N N . LYS A 1 127 ? 24.374 -1.777 -22.182 1.00 98.00 127 LYS A N 1
ATOM 1007 C CA . LYS A 1 127 ? 24.049 -1.035 -20.951 1.00 98.00 127 LYS A CA 1
ATOM 1008 C C . LYS A 1 127 ? 22.543 -0.929 -20.725 1.00 98.00 127 LYS A C 1
ATOM 1010 O O . LYS A 1 127 ? 22.083 -1.107 -19.599 1.00 98.00 127 LYS A O 1
ATOM 1015 N N . TYR A 1 128 ? 21.773 -0.680 -21.782 1.00 97.88 128 TYR A N 1
ATOM 1016 C CA . TYR A 1 128 ? 20.316 -0.640 -21.711 1.00 97.88 128 TYR A CA 1
ATOM 1017 C C . TYR A 1 128 ? 19.727 -1.996 -21.303 1.00 97.88 128 TYR A C 1
ATOM 1019 O O . TYR A 1 128 ? 18.883 -2.042 -20.412 1.00 97.88 128 TYR A O 1
ATOM 1027 N N . GLN A 1 129 ? 20.189 -3.106 -21.891 1.00 98.00 129 GLN A N 1
ATOM 1028 C CA . GLN A 1 129 ? 19.718 -4.445 -21.511 1.00 98.00 129 GLN A CA 1
ATOM 1029 C C . GLN A 1 129 ? 20.088 -4.799 -20.064 1.00 98.00 129 GLN A C 1
ATOM 1031 O O . GLN A 1 129 ? 19.255 -5.338 -19.332 1.00 98.00 129 GLN A O 1
ATOM 1036 N N . ASN A 1 130 ? 21.292 -4.432 -19.620 1.00 98.19 130 ASN A N 1
ATOM 1037 C CA . ASN A 1 130 ? 21.725 -4.625 -18.235 1.00 98.19 130 ASN A CA 1
ATOM 1038 C C . ASN A 1 130 ? 20.862 -3.812 -17.264 1.00 98.19 130 ASN A C 1
ATOM 1040 O O . ASN A 1 130 ? 20.373 -4.344 -16.270 1.00 98.19 130 ASN A O 1
ATOM 1044 N N . SER A 1 131 ? 20.614 -2.537 -17.577 1.00 97.88 131 SER A N 1
ATOM 1045 C CA . SER A 1 131 ? 19.744 -1.674 -16.775 1.00 97.88 131 SER A CA 1
ATOM 1046 C C . SER A 1 131 ? 18.309 -2.201 -16.737 1.00 97.88 131 SER A C 1
ATOM 1048 O O . SER A 1 131 ? 17.720 -2.281 -15.663 1.00 97.88 131 SER A O 1
ATOM 1050 N N . LYS A 1 132 ? 17.769 -2.654 -17.873 1.00 98.12 132 LYS A N 1
ATOM 1051 C CA . LYS A 1 132 ? 16.440 -3.270 -17.958 1.00 98.12 132 LYS A CA 1
ATOM 1052 C C . LYS A 1 132 ? 16.336 -4.521 -17.083 1.00 98.12 132 LYS A C 1
ATOM 1054 O O . LYS A 1 132 ? 15.361 -4.668 -16.351 1.00 98.12 132 LYS A O 1
ATOM 1059 N N . SER A 1 133 ? 17.351 -5.382 -17.120 1.00 98.00 133 SER A N 1
ATOM 1060 C CA . SER A 1 133 ? 17.417 -6.585 -16.281 1.00 98.00 133 SER A CA 1
ATOM 1061 C C . SER A 1 133 ? 17.501 -6.222 -14.798 1.00 98.00 133 SER A C 1
ATOM 1063 O O . SER A 1 133 ? 16.796 -6.809 -13.982 1.00 98.00 133 SER A O 1
ATOM 1065 N N . LYS A 1 134 ? 18.290 -5.198 -14.444 1.00 98.31 134 LYS A N 1
ATOM 1066 C CA . LYS A 1 134 ? 18.389 -4.721 -13.060 1.00 98.31 134 LYS A CA 1
ATOM 1067 C C . LYS A 1 134 ? 17.083 -4.103 -12.564 1.00 98.31 134 LYS A C 1
ATOM 1069 O O . LYS A 1 134 ? 16.697 -4.348 -11.428 1.00 98.31 134 LYS A O 1
ATOM 1074 N N . ILE A 1 135 ? 16.390 -3.341 -13.409 1.00 97.88 135 ILE A N 1
ATOM 1075 C CA . ILE A 1 135 ? 15.060 -2.804 -13.100 1.00 97.88 135 ILE A CA 1
ATOM 1076 C C . ILE A 1 135 ? 14.081 -3.947 -12.833 1.00 97.88 135 ILE A C 1
ATOM 1078 O O . ILE A 1 135 ? 13.302 -3.851 -11.892 1.00 97.88 135 ILE A O 1
ATOM 1082 N N . GLN A 1 136 ? 14.123 -5.019 -13.628 1.00 97.81 136 GLN A N 1
ATOM 1083 C CA . GLN A 1 136 ? 13.248 -6.165 -13.402 1.00 97.81 136 GLN A CA 1
ATOM 1084 C C . GLN A 1 136 ? 13.554 -6.854 -12.068 1.00 97.81 136 GLN A C 1
ATOM 1086 O O . GLN A 1 136 ? 12.647 -7.020 -11.266 1.00 97.81 136 GLN A O 1
ATOM 1091 N N . GLN A 1 137 ? 14.828 -7.135 -11.775 1.00 98.25 137 GLN A N 1
ATOM 1092 C CA . GLN A 1 137 ? 15.231 -7.710 -10.485 1.00 98.25 137 GLN A CA 1
ATOM 1093 C C . GLN A 1 137 ? 14.772 -6.860 -9.295 1.00 98.25 137 GLN A C 1
ATOM 1095 O O . GLN A 1 137 ? 14.262 -7.392 -8.319 1.00 98.25 137 GLN A O 1
ATOM 1100 N N . LEU A 1 138 ? 14.929 -5.534 -9.382 1.00 98.31 138 LEU A N 1
ATOM 1101 C CA . LEU A 1 138 ? 14.485 -4.625 -8.325 1.00 98.31 138 LEU A CA 1
ATOM 1102 C C . LEU A 1 138 ? 12.960 -4.614 -8.176 1.00 98.31 138 LEU A C 1
ATOM 1104 O O . LEU A 1 138 ? 12.468 -4.480 -7.063 1.00 98.31 138 LEU A O 1
ATOM 1108 N N . LYS A 1 139 ? 12.201 -4.758 -9.268 1.00 98.31 139 LYS A N 1
ATOM 1109 C CA . LYS A 1 139 ? 10.740 -4.902 -9.188 1.00 98.31 139 LYS A CA 1
ATOM 1110 C C . LYS A 1 139 ? 10.350 -6.182 -8.459 1.00 98.31 139 LYS A C 1
ATOM 1112 O O . LYS A 1 139 ? 9.510 -6.114 -7.568 1.00 98.31 139 LYS A O 1
ATOM 1117 N N . ASP A 1 140 ? 10.988 -7.296 -8.802 1.00 98.00 140 ASP A N 1
ATOM 1118 C CA . ASP A 1 140 ? 10.721 -8.592 -8.178 1.00 98.00 140 ASP A CA 1
ATOM 1119 C C . ASP A 1 140 ? 11.092 -8.560 -6.676 1.00 98.00 140 ASP A C 1
ATOM 1121 O O . ASP A 1 140 ? 10.353 -9.059 -5.829 1.00 98.00 140 ASP A O 1
ATOM 1125 N N . GLU A 1 141 ? 12.194 -7.891 -6.317 1.00 98.19 141 GLU A N 1
ATOM 1126 C CA . GLU A 1 141 ? 12.613 -7.678 -4.923 1.00 98.19 141 GLU A CA 1
ATOM 1127 C C . GLU A 1 141 ? 11.630 -6.781 -4.147 1.00 98.19 141 GLU A C 1
ATOM 1129 O O . GLU A 1 141 ? 11.276 -7.080 -3.004 1.00 98.19 141 GLU A O 1
ATOM 1134 N N . ILE A 1 142 ? 11.122 -5.711 -4.769 1.00 97.81 142 ILE A N 1
ATOM 1135 C CA . ILE A 1 142 ? 10.077 -4.856 -4.180 1.00 97.81 142 ILE A CA 1
ATOM 1136 C C . ILE A 1 142 ? 8.790 -5.655 -3.945 1.00 97.81 142 ILE A C 1
ATOM 1138 O O . ILE A 1 142 ? 8.156 -5.515 -2.902 1.00 97.81 142 ILE A O 1
ATOM 1142 N N . GLU A 1 143 ? 8.392 -6.502 -4.891 1.00 98.00 143 GLU A N 1
ATOM 1143 C CA . GLU A 1 143 ? 7.192 -7.326 -4.750 1.00 98.00 143 GLU A CA 1
ATOM 1144 C C . GLU A 1 143 ? 7.350 -8.364 -3.631 1.00 98.00 143 GLU A C 1
ATOM 1146 O O . GLU A 1 143 ? 6.466 -8.501 -2.783 1.00 98.00 143 GLU A O 1
ATOM 1151 N N . SER A 1 144 ? 8.513 -9.017 -3.551 1.00 98.06 144 SER A N 1
ATOM 1152 C CA . SER A 1 144 ? 8.829 -9.962 -2.477 1.00 98.06 144 SER A CA 1
ATOM 1153 C C . SER A 1 144 ? 8.862 -9.294 -1.099 1.00 98.06 144 SER A C 1
ATOM 1155 O O . SER A 1 144 ? 8.325 -9.839 -0.136 1.00 98.06 144 SER A O 1
ATOM 1157 N N . THR A 1 145 ? 9.483 -8.119 -0.978 1.00 97.75 145 THR A N 1
ATOM 1158 C CA . THR A 1 145 ? 9.555 -7.383 0.299 1.00 97.75 145 THR A CA 1
ATOM 1159 C C . THR A 1 145 ? 8.192 -6.855 0.731 1.00 97.75 145 THR A C 1
ATOM 1161 O O . THR A 1 145 ? 7.875 -6.870 1.922 1.00 97.75 145 THR A O 1
ATOM 1164 N N . LYS A 1 146 ? 7.346 -6.451 -0.222 1.00 97.38 146 LYS A N 1
ATOM 1165 C CA . LYS A 1 146 ? 5.958 -6.078 0.056 1.00 97.38 146 LYS A CA 1
ATOM 1166 C C . LYS A 1 146 ? 5.161 -7.262 0.602 1.00 97.38 146 LYS A C 1
ATOM 1168 O O . LYS A 1 146 ? 4.531 -7.119 1.644 1.00 97.38 146 LYS A O 1
ATOM 1173 N N . ALA A 1 147 ? 5.251 -8.427 -0.041 1.00 97.38 147 ALA A N 1
ATOM 1174 C CA . ALA A 1 147 ? 4.574 -9.635 0.428 1.00 97.38 147 ALA A CA 1
ATOM 1175 C C . ALA A 1 147 ? 5.016 -10.038 1.846 1.00 97.38 147 ALA A C 1
ATOM 1177 O O . ALA A 1 147 ? 4.190 -10.444 2.662 1.00 97.38 147 ALA A O 1
ATOM 1178 N N . GLU A 1 148 ? 6.303 -9.892 2.165 1.00 97.50 148 GLU A N 1
ATOM 1179 C CA . GLU A 1 148 ? 6.811 -10.162 3.512 1.00 97.50 148 GLU A CA 1
ATOM 1180 C C . GLU A 1 148 ? 6.320 -9.131 4.538 1.00 97.50 148 GLU A C 1
ATOM 1182 O O . GLU A 1 148 ? 5.930 -9.484 5.649 1.00 97.50 148 GLU A O 1
ATOM 1187 N N . THR A 1 149 ? 6.254 -7.856 4.150 1.00 97.12 149 THR A N 1
ATOM 1188 C CA . THR A 1 149 ? 5.692 -6.798 5.001 1.00 97.12 149 THR A CA 1
ATOM 1189 C C . THR A 1 149 ? 4.224 -7.075 5.325 1.00 97.12 149 THR A C 1
ATOM 1191 O O . THR A 1 149 ? 3.822 -6.967 6.484 1.00 97.12 149 THR A O 1
ATOM 1194 N N . ASP A 1 150 ? 3.436 -7.485 4.330 1.00 97.56 150 ASP A N 1
ATOM 1195 C CA . ASP A 1 150 ? 2.024 -7.827 4.511 1.00 97.56 150 ASP A CA 1
ATOM 1196 C C . ASP A 1 150 ? 1.858 -9.013 5.483 1.00 97.56 150 ASP A C 1
ATOM 1198 O O . ASP A 1 150 ? 1.027 -8.953 6.393 1.00 97.56 150 ASP A O 1
ATOM 1202 N N . ARG A 1 151 ? 2.715 -10.042 5.390 1.00 97.62 151 ARG A N 1
ATOM 1203 C CA . ARG A 1 151 ? 2.740 -11.162 6.353 1.00 97.62 151 ARG A CA 1
ATOM 1204 C C . ARG A 1 151 ? 3.049 -10.704 7.775 1.00 97.62 151 ARG A C 1
ATOM 1206 O O . ARG A 1 151 ? 2.335 -11.082 8.702 1.00 97.62 151 ARG A O 1
ATOM 1213 N N . ILE A 1 152 ? 4.071 -9.868 7.957 1.00 97.00 152 ILE A N 1
ATOM 1214 C CA . ILE A 1 152 ? 4.446 -9.341 9.279 1.00 97.00 152 ILE A CA 1
ATOM 1215 C C . ILE A 1 152 ? 3.302 -8.512 9.877 1.00 97.00 152 ILE A C 1
ATOM 1217 O O . ILE A 1 152 ? 3.042 -8.589 11.082 1.00 97.00 152 ILE A O 1
ATOM 1221 N N . ILE A 1 153 ? 2.588 -7.733 9.059 1.00 97.88 153 ILE A N 1
ATOM 1222 C CA . ILE A 1 153 ? 1.408 -6.979 9.501 1.00 97.88 153 ILE A CA 1
ATOM 1223 C C . ILE A 1 153 ? 0.320 -7.937 9.996 1.00 97.88 153 ILE A C 1
ATOM 1225 O O . ILE A 1 153 ? -0.206 -7.734 11.095 1.00 97.88 153 ILE A O 1
ATOM 1229 N N . GLU A 1 154 ? 0.001 -8.989 9.239 1.00 97.56 154 GLU A N 1
ATOM 1230 C CA . GLU A 1 154 ? -0.983 -9.995 9.652 1.00 97.56 154 GLU A CA 1
ATOM 1231 C C . GLU A 1 154 ? -0.578 -10.710 10.948 1.00 97.56 154 GLU A C 1
ATOM 1233 O O . GLU A 1 154 ? -1.400 -10.866 11.857 1.00 97.56 154 GLU A O 1
ATOM 1238 N N . GLU A 1 155 ? 0.684 -11.120 11.076 1.00 97.31 155 GLU A N 1
ATOM 1239 C CA . GLU A 1 155 ? 1.198 -11.750 12.295 1.00 97.31 155 GLU A CA 1
ATOM 1240 C C . GLU A 1 155 ? 1.132 -10.804 13.494 1.00 97.31 155 GLU A C 1
ATOM 1242 O O . GLU A 1 155 ? 0.687 -11.195 14.575 1.00 97.31 155 GLU A O 1
ATOM 1247 N N . THR A 1 156 ? 1.483 -9.533 13.299 1.00 96.31 156 THR A N 1
ATOM 1248 C CA . THR A 1 156 ? 1.387 -8.500 14.337 1.00 96.31 156 THR A CA 1
ATOM 1249 C C . THR A 1 156 ? -0.059 -8.299 14.785 1.00 96.31 156 THR A C 1
ATOM 1251 O O . THR A 1 156 ? -0.331 -8.191 15.983 1.00 96.31 156 THR A O 1
ATOM 1254 N N . GLN A 1 157 ? -1.014 -8.286 13.852 1.00 96.12 157 GLN A N 1
ATOM 1255 C CA . GLN A 1 157 ? -2.437 -8.185 14.178 1.00 96.12 157 GLN A CA 1
ATOM 1256 C C . GLN A 1 157 ? -2.931 -9.403 14.965 1.00 96.12 157 GLN A C 1
ATOM 1258 O O . GLN A 1 157 ? -3.614 -9.230 15.978 1.00 96.12 157 GLN A O 1
ATOM 1263 N N . LYS A 1 158 ? -2.540 -10.618 14.561 1.00 94.88 158 LYS A N 1
ATOM 1264 C CA . LYS A 1 158 ? -2.857 -11.856 15.293 1.00 94.88 158 LYS A CA 1
ATOM 1265 C C . LYS A 1 158 ? -2.270 -11.834 16.702 1.00 94.88 158 LYS A C 1
ATOM 1267 O O . LYS A 1 158 ? -2.986 -12.109 17.661 1.00 94.88 158 LYS A O 1
ATOM 1272 N N . MET A 1 159 ? -1.004 -11.444 16.853 1.00 93.25 159 MET A N 1
ATOM 1273 C CA . MET A 1 159 ? -0.360 -11.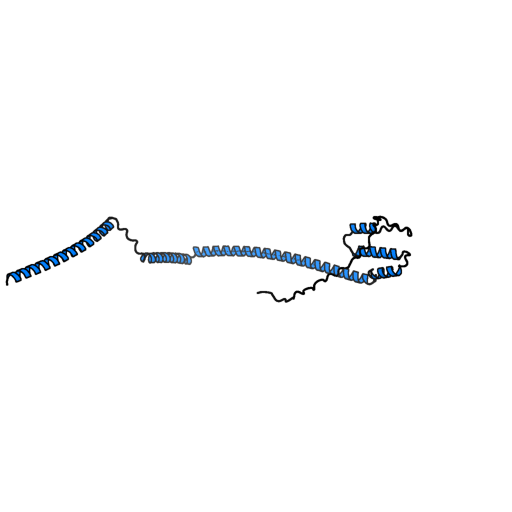311 18.163 1.00 93.25 159 MET A CA 1
ATOM 1274 C C . MET A 1 159 ? -1.045 -10.257 19.034 1.00 93.25 159 MET A C 1
ATOM 1276 O O . MET A 1 159 ? -1.277 -10.505 20.213 1.00 93.25 159 MET A O 1
ATOM 1280 N N . LYS A 1 160 ? -1.435 -9.111 18.466 1.00 92.44 160 LYS A N 1
ATOM 1281 C CA . LYS A 1 160 ? -2.181 -8.071 19.187 1.00 92.44 160 LYS A CA 1
ATOM 1282 C C . LYS A 1 160 ? -3.533 -8.583 19.682 1.00 92.44 160 LYS A C 1
ATOM 1284 O O . LYS A 1 160 ? -3.889 -8.329 20.830 1.00 92.44 160 LYS A O 1
ATOM 1289 N N . GLN A 1 161 ? -4.276 -9.307 18.845 1.00 90.06 161 GLN A N 1
ATOM 1290 C CA . GLN A 1 161 ? -5.544 -9.924 19.244 1.00 90.06 161 GLN A CA 1
ATOM 1291 C C . GLN A 1 161 ? -5.337 -10.973 20.337 1.00 90.06 161 GLN A C 1
ATOM 1293 O O . GLN A 1 161 ? -6.056 -10.965 21.334 1.00 90.06 161 GLN A O 1
ATOM 1298 N N . LYS A 1 162 ? -4.323 -11.829 20.184 1.00 89.81 162 LYS A N 1
ATOM 1299 C CA . LYS A 1 162 ? -3.960 -12.837 21.180 1.00 89.81 162 LYS A CA 1
ATOM 1300 C C . LYS A 1 162 ? -3.621 -12.188 22.520 1.00 89.81 162 LYS A C 1
ATOM 1302 O O . LYS A 1 162 ? -4.197 -12.557 23.534 1.00 89.81 162 LYS A O 1
ATOM 1307 N N . LEU A 1 163 ? -2.779 -11.155 22.517 1.00 88.31 163 LEU A N 1
ATOM 1308 C CA . LEU A 1 163 ? -2.426 -10.391 23.713 1.00 88.31 163 LEU A CA 1
ATOM 1309 C C . LEU A 1 163 ? -3.662 -9.750 24.359 1.00 88.31 163 LEU A C 1
ATOM 1311 O O . LEU A 1 163 ? -3.816 -9.799 25.573 1.00 88.31 163 LEU A O 1
ATOM 1315 N N . PHE A 1 164 ? -4.561 -9.177 23.561 1.00 84.94 164 PHE A N 1
ATOM 1316 C CA . PHE A 1 164 ? -5.790 -8.565 24.064 1.00 84.94 164 PHE A CA 1
ATOM 1317 C C . PHE A 1 164 ? -6.737 -9.583 24.726 1.00 84.94 164 PHE A C 1
ATOM 1319 O O . PHE A 1 164 ? -7.374 -9.276 25.737 1.00 84.94 164 PHE A O 1
ATOM 1326 N N . LEU A 1 165 ? -6.837 -10.792 24.167 1.00 83.44 165 LEU A N 1
ATOM 1327 C CA . LEU A 1 165 ? -7.747 -11.831 24.646 1.00 83.44 165 LEU A CA 1
ATOM 1328 C C . LEU A 1 165 ? -7.172 -12.645 25.810 1.00 83.44 165 LEU A C 1
ATOM 1330 O O . LEU A 1 165 ? -7.894 -12.867 26.781 1.00 83.44 165 LEU A O 1
ATOM 1334 N N . GLU A 1 166 ? -5.910 -13.065 25.710 1.00 81.00 166 GLU A N 1
ATOM 1335 C CA . GLU A 1 166 ? -5.258 -14.003 26.634 1.00 81.00 166 GLU A CA 1
ATOM 1336 C C . GLU A 1 166 ? -4.550 -13.320 27.807 1.00 81.00 166 GLU A C 1
ATOM 1338 O O . GLU A 1 166 ? -4.257 -13.966 28.808 1.00 81.00 166 GLU A O 1
ATOM 1343 N N . SER A 1 167 ? -4.251 -12.022 27.721 1.00 85.62 167 SER A N 1
ATOM 1344 C CA . SER A 1 167 ? -3.603 -11.331 28.834 1.00 85.62 167 SER A CA 1
ATOM 1345 C C . SER A 1 167 ? -4.597 -11.019 29.950 1.00 85.62 167 SER A C 1
ATOM 1347 O O . SER A 1 167 ? -5.554 -10.255 29.776 1.00 85.62 167 SER A O 1
ATOM 1349 N N . ASP A 1 168 ? -4.288 -11.518 31.144 1.00 79.12 168 ASP A N 1
ATOM 1350 C CA . ASP A 1 168 ? -5.047 -11.259 32.369 1.00 79.12 168 ASP A CA 1
ATOM 1351 C C . ASP A 1 168 ? -5.187 -9.767 32.692 1.00 79.12 168 ASP A C 1
ATOM 1353 O O . ASP A 1 168 ? -6.204 -9.342 33.241 1.00 79.12 168 ASP A O 1
ATOM 1357 N N . HIS A 1 169 ? -4.198 -8.940 32.337 1.00 79.69 169 HIS A N 1
ATOM 1358 C CA . HIS A 1 169 ? -4.281 -7.491 32.534 1.00 79.69 169 HIS A CA 1
ATOM 1359 C C . HIS A 1 169 ? -5.363 -6.857 31.659 1.00 79.69 169 HIS A C 1
ATOM 1361 O O . HIS A 1 169 ? -6.148 -6.048 32.154 1.00 79.69 169 HIS A O 1
ATOM 1367 N N . PHE A 1 170 ? -5.462 -7.260 30.390 1.00 83.81 170 PHE A N 1
ATOM 1368 C CA . PHE A 1 170 ? -6.521 -6.792 29.496 1.00 83.81 170 PHE A CA 1
ATOM 1369 C C . PHE A 1 170 ? -7.883 -7.388 29.866 1.00 83.81 170 PHE A C 1
ATOM 1371 O O . PHE A 1 170 ? -8.901 -6.715 29.725 1.00 83.81 170 PHE A O 1
ATOM 1378 N N . ALA A 1 171 ? -7.934 -8.614 30.394 1.00 83.62 171 ALA A N 1
ATOM 1379 C CA . ALA A 1 171 ? -9.161 -9.184 30.951 1.00 83.62 171 ALA A CA 1
ATOM 1380 C C . ALA A 1 171 ? -9.659 -8.397 32.178 1.00 83.62 171 ALA A C 1
ATOM 1382 O O . ALA A 1 171 ? -10.839 -8.054 32.250 1.00 83.62 171 ALA A O 1
ATOM 1383 N N . LYS A 1 172 ? -8.764 -8.049 33.113 1.00 86.06 172 LYS A N 1
ATOM 1384 C CA . LYS A 1 172 ? -9.085 -7.193 34.267 1.00 86.06 172 LYS A CA 1
ATOM 1385 C C . LYS A 1 172 ? -9.527 -5.801 33.830 1.00 86.06 172 LYS A C 1
ATOM 1387 O O . LYS A 1 172 ? -10.531 -5.315 34.334 1.00 86.06 172 LYS A O 1
ATOM 1392 N N . ALA A 1 173 ? -8.825 -5.191 32.874 1.00 86.75 173 ALA A N 1
ATOM 1393 C CA . ALA A 1 173 ? -9.206 -3.893 32.327 1.00 86.75 173 ALA A CA 1
ATOM 1394 C C . ALA A 1 173 ? -10.607 -3.944 31.698 1.00 86.75 173 ALA A C 1
ATOM 1396 O O . ALA A 1 173 ? -11.432 -3.094 32.013 1.00 86.75 173 ALA A O 1
ATOM 1397 N N . ARG A 1 174 ? -10.917 -4.972 30.891 1.00 88.06 174 ARG A N 1
ATOM 1398 C CA . ARG A 1 174 ? -12.259 -5.180 30.315 1.00 88.06 174 ARG A CA 1
ATOM 1399 C C . ARG A 1 174 ? -13.337 -5.251 31.395 1.00 88.06 174 ARG A C 1
ATOM 1401 O O . ARG A 1 174 ? -14.283 -4.475 31.323 1.00 88.06 174 ARG A O 1
ATOM 1408 N N . LYS A 1 175 ? -13.147 -6.093 32.419 1.00 90.19 175 LYS A N 1
ATOM 1409 C CA . LYS A 1 175 ? -14.083 -6.200 33.552 1.00 90.19 175 LYS A CA 1
ATOM 1410 C C . LYS A 1 175 ? -14.285 -4.864 34.263 1.00 90.19 175 LYS A C 1
ATOM 1412 O O . LYS A 1 175 ? -15.418 -4.452 34.444 1.00 90.19 175 LYS A O 1
ATOM 1417 N N . LEU A 1 176 ? -13.202 -4.153 34.577 1.00 92.50 176 LEU A N 1
ATOM 1418 C CA . LEU A 1 176 ? -13.270 -2.819 35.183 1.00 92.50 176 LEU A CA 1
ATOM 1419 C C . LEU A 1 176 ? -14.037 -1.825 34.308 1.00 92.50 176 LEU A C 1
ATOM 1421 O O . LEU A 1 176 ? -14.820 -1.038 34.821 1.00 92.50 176 LEU A O 1
ATOM 1425 N N . THR A 1 177 ? -13.835 -1.858 32.990 1.00 93.12 177 THR A N 1
ATOM 1426 C CA . THR A 1 177 ? -14.540 -0.960 32.060 1.00 93.12 177 THR A CA 1
ATOM 1427 C C . THR A 1 177 ? -16.038 -1.274 32.031 1.00 93.12 177 THR A C 1
ATOM 1429 O O . THR A 1 177 ? -16.876 -0.374 32.015 1.00 93.12 177 THR A O 1
ATOM 1432 N N . GLU A 1 178 ? -16.386 -2.557 32.057 1.00 94.12 178 GLU A N 1
ATOM 1433 C CA . GLU A 1 178 ? -17.766 -3.035 32.089 1.00 94.12 178 GLU A CA 1
ATOM 1434 C C . GLU A 1 178 ? -18.453 -2.693 33.422 1.00 94.12 178 GLU A C 1
ATOM 1436 O O . GLU A 1 178 ? -19.556 -2.157 33.433 1.00 94.12 178 GLU A O 1
ATOM 1441 N N . GLU A 1 179 ? -17.767 -2.870 34.550 1.00 95.44 179 GLU A N 1
ATOM 1442 C CA . GLU A 1 179 ? -18.245 -2.440 35.869 1.00 95.44 179 GLU A CA 1
ATOM 1443 C C . GLU A 1 179 ? -18.430 -0.918 35.945 1.00 95.44 179 GLU A C 1
ATOM 1445 O O . GLU A 1 179 ? -19.421 -0.438 36.490 1.00 95.44 179 GLU A O 1
ATOM 1450 N N . LEU A 1 180 ? -17.518 -0.139 35.360 1.00 95.50 180 LEU A N 1
ATOM 1451 C CA . LEU A 1 180 ? -17.586 1.323 35.371 1.00 95.50 180 LEU A CA 1
ATOM 1452 C C . LEU A 1 180 ? -18.729 1.840 34.488 1.00 95.50 180 LEU A C 1
ATOM 1454 O O . LEU A 1 180 ? -19.430 2.770 34.875 1.00 95.50 180 LEU A O 1
ATOM 1458 N N . THR A 1 181 ? -18.984 1.199 33.344 1.00 95.44 181 THR A N 1
ATOM 1459 C CA . THR A 1 181 ? -20.149 1.518 32.496 1.00 95.44 181 THR A CA 1
ATOM 1460 C C . THR A 1 181 ? -21.473 1.120 33.155 1.00 95.44 181 THR A C 1
ATOM 1462 O O . THR A 1 181 ? -22.447 1.874 33.076 1.00 95.44 181 THR A O 1
ATOM 1465 N N . GLN A 1 182 ? -21.522 -0.006 33.872 1.00 94.62 182 GLN A N 1
ATOM 1466 C CA . GLN A 1 182 ? -22.672 -0.381 34.706 1.00 94.62 182 GLN A CA 1
ATOM 1467 C C . GLN A 1 182 ? -22.887 0.602 35.866 1.00 94.62 182 GLN A C 1
ATOM 1469 O O . GLN A 1 182 ? -24.014 1.008 36.156 1.00 94.62 182 GLN A O 1
ATOM 1474 N N . LEU A 1 183 ? -21.811 1.040 36.517 1.00 95.38 183 LEU A N 1
ATOM 1475 C CA . LEU A 1 183 ? -21.884 2.038 37.578 1.00 95.38 183 LEU A CA 1
ATOM 1476 C C . LEU A 1 183 ? -22.369 3.388 37.038 1.00 95.38 183 LEU A C 1
ATOM 1478 O O . LEU A 1 183 ? -23.211 4.034 37.651 1.00 95.38 183 LEU A O 1
ATOM 1482 N N . GLN A 1 184 ? -21.888 3.797 35.866 1.00 93.25 184 GLN A N 1
ATOM 1483 C CA . GLN A 1 184 ? -22.327 5.030 35.227 1.00 93.25 184 GLN A CA 1
ATOM 1484 C C . GLN A 1 184 ? -23.805 4.959 34.836 1.00 93.25 184 GLN A C 1
ATOM 1486 O O . GLN A 1 184 ? -24.568 5.864 35.152 1.00 93.25 184 GLN A O 1
ATOM 1491 N N . THR A 1 185 ? -24.247 3.855 34.232 1.00 91.94 185 THR A N 1
ATOM 1492 C CA . THR A 1 185 ? -25.667 3.678 33.889 1.00 91.94 185 THR A CA 1
ATOM 1493 C C . THR A 1 185 ? -26.565 3.625 35.124 1.00 91.94 185 THR A C 1
ATOM 1495 O O . THR A 1 185 ? -27.652 4.200 35.108 1.00 91.94 185 THR A O 1
ATOM 1498 N N . THR A 1 186 ? -26.139 2.984 36.215 1.00 91.12 186 THR A N 1
ATOM 1499 C CA . THR A 1 186 ? -26.894 2.999 37.483 1.00 91.12 186 THR A CA 1
ATOM 1500 C C . THR A 1 186 ? -26.926 4.383 38.125 1.00 91.12 186 THR A C 1
ATOM 1502 O O . THR A 1 186 ? -27.985 4.795 38.597 1.00 91.12 186 THR A O 1
ATOM 1505 N N . PHE A 1 187 ? -25.816 5.124 38.089 1.00 92.81 187 PHE A N 1
ATOM 1506 C CA . PHE A 1 187 ? -25.756 6.516 38.527 1.00 92.81 187 PHE A CA 1
ATOM 1507 C C . PHE A 1 187 ? -26.720 7.390 37.719 1.00 92.81 187 PHE A C 1
ATOM 1509 O O . PHE A 1 187 ? -27.568 8.060 38.302 1.00 92.81 187 PHE A O 1
ATOM 1516 N N . ASP A 1 188 ? -26.685 7.303 36.390 1.00 88.75 188 ASP A N 1
ATOM 1517 C CA . ASP A 1 188 ? -27.587 8.043 35.504 1.00 88.75 188 ASP A CA 1
ATOM 1518 C C . ASP A 1 188 ? -29.058 7.681 35.760 1.00 88.75 188 ASP A C 1
ATOM 1520 O O . ASP A 1 188 ? -29.937 8.545 35.766 1.00 88.75 188 ASP A O 1
ATOM 1524 N N . ASN A 1 189 ? -29.343 6.404 36.025 1.00 86.19 189 ASN A N 1
ATOM 1525 C CA . ASN A 1 189 ? -30.686 5.936 36.359 1.00 86.19 189 ASN A CA 1
ATOM 1526 C C . ASN A 1 189 ? -31.162 6.391 37.749 1.00 86.19 189 ASN A C 1
ATOM 1528 O O . ASN A 1 189 ? -32.367 6.415 37.979 1.00 86.19 189 ASN A O 1
ATOM 1532 N N . MET A 1 190 ? -30.265 6.778 38.661 1.00 84.56 190 MET A N 1
ATOM 1533 C CA . MET A 1 190 ? -30.632 7.309 39.980 1.00 84.56 190 MET A CA 1
ATOM 1534 C C . MET A 1 190 ? -31.253 8.709 39.888 1.00 84.56 190 MET A C 1
ATOM 1536 O O . MET A 1 190 ? -32.112 9.056 40.697 1.00 84.56 190 MET A O 1
ATOM 1540 N N . PHE A 1 191 ? -30.839 9.499 38.894 1.00 84.06 191 PHE A N 1
ATOM 1541 C CA . PHE A 1 191 ? -31.350 10.854 38.657 1.00 84.06 191 PHE A CA 1
ATOM 1542 C C . PHE A 1 191 ? -32.499 10.904 37.656 1.00 84.06 191 PHE A C 1
ATOM 1544 O O . PHE A 1 191 ? -33.126 11.952 37.497 1.00 84.06 191 PHE A O 1
ATOM 1551 N N . LYS A 1 192 ? -32.810 9.785 36.995 1.00 79.06 192 LYS A N 1
ATOM 1552 C CA . LYS A 1 192 ? -34.064 9.677 36.260 1.00 79.06 192 LYS A CA 1
ATOM 1553 C C . LYS A 1 192 ? -35.191 9.623 37.291 1.00 79.06 192 LYS A C 1
ATOM 1555 O O . LYS A 1 192 ? -35.179 8.721 38.134 1.00 79.06 192 LYS A O 1
ATOM 1560 N N . PRO A 1 193 ? -36.157 10.560 37.268 1.00 69.38 193 PRO A N 1
ATOM 1561 C CA . PRO A 1 193 ? -37.358 10.393 38.068 1.00 69.38 193 PRO A CA 1
ATOM 1562 C C . PRO A 1 193 ? -37.934 9.024 37.715 1.00 69.38 193 PRO A C 1
ATOM 1564 O O . PRO A 1 193 ? -38.056 8.704 36.530 1.00 69.38 193 PRO A O 1
ATOM 1567 N N . LYS A 1 194 ? -38.203 8.192 38.734 1.00 65.50 194 LYS A N 1
ATOM 1568 C CA . LYS A 1 194 ? -38.923 6.930 38.527 1.00 65.50 194 LYS A CA 1
ATOM 1569 C C . LYS A 1 194 ? -40.119 7.271 37.652 1.00 65.50 194 LYS A C 1
ATOM 1571 O O . LYS A 1 194 ? -40.856 8.189 38.022 1.00 65.50 194 LYS A O 1
ATOM 1576 N N . GLU A 1 195 ? -40.235 6.607 36.498 1.00 60.84 195 GLU A N 1
ATOM 1577 C CA . GLU A 1 195 ? -41.382 6.780 35.605 1.00 60.84 195 GLU A CA 1
ATOM 1578 C C . GLU A 1 195 ? -42.633 6.831 36.470 1.00 60.84 195 GLU A C 1
ATOM 1580 O O . GLU A 1 195 ? -42.744 6.023 37.403 1.00 60.84 195 GLU A O 1
ATOM 1585 N N . GLU A 1 196 ? -43.480 7.841 36.228 1.00 58.41 196 GLU A N 1
ATOM 1586 C CA . GLU A 1 196 ? -44.722 8.053 36.963 1.00 58.41 196 GLU A CA 1
ATOM 1587 C C . GLU A 1 196 ? -45.340 6.689 37.213 1.00 58.41 196 GLU A C 1
ATOM 1589 O O . GLU A 1 196 ? -45.687 5.984 36.263 1.00 58.41 196 GLU A O 1
ATOM 1594 N N . VAL A 1 197 ? -45.365 6.274 38.486 1.00 58.59 197 VAL A N 1
ATOM 1595 C CA . VAL A 1 197 ? -45.990 5.016 38.875 1.00 58.59 197 VAL A CA 1
ATOM 1596 C C . VAL A 1 197 ? -47.378 5.107 38.280 1.00 58.59 197 VAL A C 1
ATOM 1598 O O . VAL A 1 197 ? -48.159 5.950 38.724 1.00 58.59 197 VAL A O 1
ATOM 1601 N N . GLN A 1 198 ? -47.647 4.322 37.232 1.00 58.16 198 GLN A N 1
ATOM 1602 C CA . GLN A 1 198 ? -48.970 4.264 36.639 1.00 58.16 198 GLN A CA 1
ATOM 1603 C C . GLN A 1 198 ? -49.875 3.890 37.797 1.00 58.16 198 GLN A C 1
ATOM 1605 O O . GLN A 1 198 ? -49.778 2.779 38.324 1.00 58.16 198 GLN A O 1
ATOM 1610 N N . LEU A 1 199 ? -50.635 4.874 38.279 1.00 56.44 199 LEU A N 1
ATOM 1611 C CA . LEU A 1 199 ? -51.528 4.706 39.405 1.00 56.44 199 LEU A CA 1
ATOM 1612 C C . LEU A 1 199 ? -52.432 3.545 38.999 1.00 56.44 199 LEU A C 1
ATOM 1614 O O . LEU A 1 199 ? -53.232 3.673 38.073 1.00 56.44 199 LEU A O 1
ATOM 1618 N N . THR A 1 200 ? -52.237 2.378 39.614 1.00 65.25 200 THR A N 1
ATOM 1619 C CA . THR A 1 200 ? -53.115 1.229 39.395 1.00 65.25 200 THR A CA 1
ATOM 1620 C C . THR A 1 200 ? -54.538 1.711 39.656 1.00 65.25 200 THR A C 1
ATOM 1622 O O . THR A 1 200 ? -54.722 2.525 40.556 1.00 65.25 200 THR A O 1
ATOM 1625 N N . GLY A 1 201 ? -55.523 1.293 38.850 1.00 63.94 201 GLY A N 1
ATOM 1626 C CA . GLY A 1 201 ? -56.836 1.964 38.737 1.00 63.94 201 GLY A CA 1
ATOM 1627 C C . GLY A 1 201 ? -57.430 2.485 40.055 1.00 63.94 201 GLY A C 1
ATOM 1628 O O . GLY A 1 201 ? -57.786 3.654 40.143 1.00 63.94 201 GLY A O 1
ATOM 1629 N N . ASN A 1 202 ? -57.376 1.681 41.121 1.00 67.25 202 ASN A N 1
ATOM 1630 C CA . ASN A 1 202 ? -57.834 2.070 42.460 1.00 67.25 202 ASN A CA 1
ATOM 1631 C C . ASN A 1 202 ? -57.143 3.323 43.033 1.00 67.25 202 ASN A C 1
ATOM 1633 O O . ASN A 1 202 ? -57.789 4.143 43.674 1.00 67.25 202 ASN A O 1
ATOM 1637 N N . LEU A 1 203 ? -55.835 3.486 42.832 1.00 71.38 203 LEU A N 1
ATOM 1638 C CA . LEU A 1 203 ? -55.066 4.633 43.318 1.00 71.38 203 LEU A CA 1
ATOM 1639 C C . LEU A 1 203 ? -55.326 5.894 42.474 1.00 71.38 203 LEU A C 1
ATOM 1641 O O . LEU A 1 203 ? -55.286 7.004 43.002 1.00 71.38 203 LEU A O 1
ATOM 1645 N N . ALA A 1 204 ? -55.637 5.730 41.184 1.00 76.56 204 ALA A N 1
ATOM 1646 C CA . ALA A 1 204 ? -56.057 6.830 40.315 1.00 76.56 204 ALA A CA 1
ATOM 1647 C C . ALA A 1 204 ? -57.454 7.337 40.702 1.00 76.56 204 ALA A C 1
ATOM 1649 O O . ALA A 1 204 ? -57.671 8.548 40.789 1.00 76.56 204 ALA A O 1
ATOM 1650 N N . ASP A 1 205 ? -58.369 6.415 41.001 1.00 80.88 205 ASP A N 1
ATOM 1651 C CA . ASP A 1 205 ? -59.717 6.731 41.470 1.00 80.88 205 ASP A CA 1
ATOM 1652 C C . ASP A 1 205 ? -59.686 7.390 42.854 1.00 80.88 205 ASP A C 1
ATOM 1654 O O . ASP A 1 205 ? -60.300 8.438 43.039 1.00 80.88 205 ASP A O 1
ATOM 1658 N N . LEU A 1 206 ? -58.868 6.878 43.783 1.00 80.38 206 LEU A N 1
ATOM 1659 C CA . LEU A 1 206 ? -58.618 7.510 45.085 1.00 80.38 206 LEU A CA 1
ATOM 1660 C C . LEU A 1 206 ? -58.012 8.913 44.950 1.00 80.38 206 LEU A C 1
ATOM 1662 O O . LEU A 1 206 ? -58.360 9.810 45.715 1.00 80.38 206 LEU A O 1
ATOM 1666 N N . SER A 1 207 ? -57.115 9.132 43.984 1.00 80.81 207 SER A N 1
ATOM 1667 C CA . SER A 1 207 ? -56.547 10.461 43.727 1.00 80.81 207 SER A CA 1
ATOM 1668 C C . SER A 1 207 ? -57.621 11.441 43.241 1.00 80.81 207 SER A C 1
ATOM 1670 O O . SER A 1 207 ? -57.741 12.546 43.773 1.00 80.81 207 SER A O 1
ATOM 1672 N N . ARG A 1 208 ? -58.471 11.010 42.297 1.00 84.56 208 ARG A N 1
ATOM 1673 C CA . ARG A 1 208 ? -59.608 11.805 41.800 1.00 84.56 208 ARG A CA 1
ATOM 1674 C C . ARG A 1 208 ? -60.631 12.096 42.894 1.00 84.56 208 ARG A C 1
ATOM 1676 O O . ARG A 1 208 ? -61.109 13.223 42.999 1.00 84.56 208 ARG A O 1
ATOM 1683 N N . GLU A 1 209 ? -60.954 11.105 43.717 1.00 88.25 209 GLU A N 1
ATOM 1684 C CA . GLU A 1 209 ? -61.852 11.268 44.858 1.00 88.25 209 GLU A CA 1
ATOM 1685 C C . GLU A 1 209 ? -61.276 12.269 45.867 1.00 88.25 209 GLU A C 1
ATOM 1687 O O . GLU A 1 209 ? -61.968 13.194 46.283 1.00 88.25 209 GLU A O 1
ATOM 1692 N N . ASN A 1 210 ? -59.984 12.174 46.184 1.00 87.81 210 ASN A N 1
ATOM 1693 C CA . ASN A 1 210 ? -59.312 13.100 47.094 1.00 87.81 210 ASN A CA 1
ATOM 1694 C C . ASN A 1 210 ? -59.294 14.541 46.549 1.00 87.81 210 ASN A C 1
ATOM 1696 O O . ASN A 1 210 ? -59.540 15.495 47.289 1.00 87.81 210 ASN A O 1
ATOM 1700 N N . GLU A 1 211 ? -59.067 14.730 45.247 1.00 89.88 211 GLU A N 1
ATOM 1701 C CA . GLU A 1 211 ? -59.187 16.048 44.614 1.00 89.88 211 GLU A CA 1
ATOM 1702 C C . GLU A 1 211 ? -60.609 16.615 44.686 1.00 89.88 211 GLU A C 1
ATOM 1704 O O . GLU A 1 211 ? -60.785 17.807 44.960 1.00 89.88 211 GLU A O 1
ATOM 1709 N N . ASN A 1 212 ? -61.625 15.777 44.477 1.00 91.50 212 ASN A N 1
ATOM 1710 C CA . ASN A 1 212 ? -63.022 16.187 44.594 1.00 91.50 212 ASN A CA 1
ATOM 1711 C C . ASN A 1 212 ? -63.375 16.562 46.039 1.00 91.50 212 ASN A C 1
ATOM 1713 O O . ASN A 1 212 ? -63.939 17.633 46.265 1.00 91.50 212 ASN A O 1
ATOM 1717 N N . LEU A 1 213 ? -62.943 15.763 47.016 1.00 91.69 213 LEU A N 1
ATOM 1718 C CA . LEU A 1 213 ? -63.122 16.049 48.440 1.00 91.69 213 LEU A CA 1
ATOM 1719 C C . LEU A 1 213 ? -62.421 17.348 48.858 1.00 91.69 213 LEU A C 1
ATOM 1721 O O . LEU A 1 213 ? -62.976 18.127 49.630 1.00 91.69 213 LEU A O 1
ATOM 1725 N N . LYS A 1 214 ? -61.232 17.649 48.319 1.00 91.25 214 LYS A N 1
ATOM 1726 C CA . LYS A 1 214 ? -60.559 18.938 48.559 1.00 91.25 214 LYS A CA 1
ATOM 1727 C C . LYS A 1 214 ? -61.380 20.115 48.035 1.00 91.25 214 LYS A C 1
ATOM 1729 O O . LYS A 1 214 ? -61.507 21.119 48.736 1.00 91.25 214 LYS A O 1
ATOM 1734 N N . LYS A 1 215 ? -61.947 20.002 46.829 1.00 93.62 215 LYS A N 1
ATOM 1735 C CA . LYS A 1 215 ? -62.821 21.042 46.254 1.00 93.62 215 LYS A CA 1
ATOM 1736 C C . LYS A 1 215 ? -64.075 21.242 47.104 1.00 93.62 215 LYS A C 1
ATOM 1738 O O . LYS A 1 215 ? -64.446 22.381 47.384 1.00 93.62 215 LYS A O 1
ATOM 1743 N N . GLU A 1 216 ? -64.690 20.155 47.553 1.00 93.50 216 GLU A N 1
ATOM 1744 C CA . GLU A 1 216 ? -65.881 20.198 48.401 1.00 93.50 216 GLU A CA 1
ATOM 1745 C C . GLU A 1 216 ? -65.584 20.795 49.781 1.00 93.50 216 GLU A C 1
ATOM 1747 O O . GLU A 1 216 ? -66.321 21.655 50.257 1.00 93.50 216 GLU A O 1
ATOM 1752 N N . LEU A 1 217 ? -64.446 20.450 50.386 1.00 92.81 217 LEU A N 1
ATOM 1753 C CA . LEU A 1 217 ? -64.001 21.019 51.657 1.00 92.81 217 LEU A CA 1
ATOM 1754 C C . LEU A 1 217 ? -63.777 22.533 51.554 1.00 92.81 217 LEU A C 1
ATOM 1756 O O . LEU A 1 217 ? -64.197 23.279 52.440 1.00 92.81 217 LEU A O 1
ATOM 1760 N N . VAL A 1 218 ? -63.156 23.010 50.469 1.00 93.38 218 VAL A N 1
ATOM 1761 C CA . VAL A 1 218 ? -62.995 24.453 50.214 1.00 93.38 218 VAL A CA 1
ATOM 1762 C C . VAL A 1 218 ? -64.357 25.137 50.084 1.00 93.38 218 VAL A C 1
ATOM 1764 O O . VAL A 1 218 ? -64.567 26.188 50.690 1.00 93.38 218 VAL A O 1
ATOM 1767 N N . LYS A 1 219 ? -65.296 24.524 49.356 1.00 94.44 219 LYS A N 1
ATOM 1768 C CA . LYS A 1 219 ? -66.659 25.043 49.203 1.00 94.44 219 LYS A CA 1
ATOM 1769 C C . LYS A 1 219 ? -67.393 25.118 50.546 1.00 94.44 219 LYS A C 1
ATOM 1771 O O . LYS A 1 219 ? -67.907 26.177 50.889 1.00 94.44 219 LYS A O 1
ATOM 1776 N N . MET A 1 220 ? -67.360 24.054 51.348 1.00 93.81 220 MET A N 1
ATOM 1777 C CA . MET A 1 220 ? -67.982 24.030 52.677 1.00 93.81 220 MET A CA 1
ATOM 1778 C C . MET A 1 220 ? -67.366 25.060 53.627 1.00 93.81 220 MET A C 1
ATOM 1780 O O . MET A 1 220 ? -68.086 25.716 54.374 1.00 93.81 220 MET A O 1
ATOM 1784 N N . ARG A 1 221 ? -66.039 25.252 53.597 1.00 93.38 221 ARG A N 1
ATOM 1785 C CA . ARG A 1 221 ? -65.384 26.307 54.389 1.00 93.38 221 ARG A CA 1
ATOM 1786 C C . ARG A 1 221 ? -65.870 27.694 53.993 1.00 93.38 221 ARG A C 1
ATOM 1788 O O . ARG A 1 221 ? -66.107 28.520 54.869 1.00 93.38 221 ARG A O 1
ATOM 1795 N N . PHE A 1 222 ? -66.023 27.938 52.696 1.00 95.38 222 PHE A N 1
ATOM 1796 C CA . PHE A 1 222 ? -66.550 29.200 52.195 1.00 95.38 222 PHE A CA 1
ATOM 1797 C C . PHE A 1 222 ? -68.007 29.423 52.627 1.00 95.38 222 PHE A C 1
ATOM 1799 O O . PHE A 1 222 ? -68.343 30.497 53.120 1.00 95.38 222 PHE A O 1
ATOM 1806 N N . GLU A 1 223 ? -68.858 28.404 52.510 1.00 94.12 223 GLU A N 1
ATOM 1807 C CA . GLU A 1 223 ? -70.258 28.467 52.946 1.00 94.12 223 GLU A CA 1
ATOM 1808 C C . GLU A 1 223 ? -70.386 28.690 54.459 1.00 94.12 223 GLU A C 1
ATOM 1810 O O . GLU A 1 223 ? -71.192 29.509 54.903 1.00 94.12 223 GLU A O 1
ATOM 1815 N N . LEU A 1 224 ? -69.553 28.021 55.260 1.00 94.94 224 LEU A N 1
ATOM 1816 C CA . LEU A 1 224 ? -69.520 28.194 56.710 1.00 94.94 224 LEU A CA 1
ATOM 1817 C C . LEU A 1 224 ? -69.061 29.602 57.106 1.00 94.94 224 LEU A C 1
ATOM 1819 O O . LEU A 1 224 ? -69.647 30.214 58.002 1.00 94.94 224 LEU A O 1
ATOM 1823 N N . GLU A 1 225 ? -68.053 30.142 56.422 1.00 95.00 225 GLU A N 1
ATOM 1824 C CA . GLU A 1 225 ? -67.606 31.519 56.626 1.00 95.00 225 GLU A CA 1
ATOM 1825 C C . GLU A 1 225 ? -68.721 32.517 56.278 1.00 95.00 225 GLU A C 1
ATOM 1827 O O . GLU A 1 225 ? -69.013 33.420 57.064 1.00 95.00 225 GLU A O 1
ATOM 1832 N N . LEU A 1 226 ? -69.422 32.309 55.160 1.00 94.69 226 LEU A N 1
ATOM 1833 C CA . LEU A 1 226 ? -70.561 33.138 54.770 1.00 94.69 226 LEU A CA 1
ATOM 1834 C C . LEU A 1 226 ? -71.694 33.069 55.807 1.00 94.69 226 LEU A C 1
ATOM 1836 O O . LEU A 1 226 ? -72.203 34.107 56.234 1.00 94.69 226 LEU A O 1
ATOM 1840 N N . SER A 1 227 ? -72.054 31.868 56.269 1.00 91.62 227 SER A N 1
ATOM 1841 C CA . SER A 1 227 ? -73.066 31.682 57.315 1.00 91.62 227 SER A CA 1
ATOM 1842 C C . SER A 1 227 ? -72.661 32.375 58.615 1.00 91.62 227 SER A C 1
ATOM 1844 O O . SER A 1 227 ? -73.479 33.054 59.231 1.00 91.62 227 SER A O 1
ATOM 1846 N N . SER A 1 228 ? -71.395 32.259 59.024 1.00 93.69 228 SER A N 1
ATOM 1847 C CA . SER A 1 228 ? -70.856 32.939 60.206 1.00 93.69 228 SER A CA 1
ATOM 1848 C C . SER A 1 228 ? -70.987 34.459 60.085 1.00 93.69 228 SER A C 1
ATOM 1850 O O . SER A 1 228 ? -71.432 35.125 61.026 1.00 93.69 228 SER A O 1
ATOM 1852 N N . GLN A 1 229 ? -70.673 35.023 58.915 1.00 93.06 229 GLN A N 1
ATOM 1853 C CA . GLN A 1 229 ? -70.830 36.452 58.644 1.00 93.06 229 GLN A CA 1
ATOM 1854 C C . GLN A 1 229 ? -72.298 36.896 58.677 1.00 93.06 229 GLN A C 1
ATOM 1856 O O . GLN A 1 229 ? -72.602 37.923 59.289 1.00 93.06 229 GLN A O 1
ATOM 1861 N N . ILE A 1 230 ? -73.213 36.122 58.084 1.00 93.75 230 ILE A N 1
ATOM 1862 C CA . ILE A 1 230 ? -74.658 36.392 58.126 1.00 93.75 230 ILE A CA 1
ATOM 1863 C C . ILE A 1 230 ? -75.163 36.355 59.573 1.00 93.75 230 ILE A C 1
ATOM 1865 O O . ILE A 1 230 ? -75.792 37.311 60.022 1.00 93.75 230 ILE A O 1
ATOM 1869 N N . SER A 1 231 ? -74.834 35.314 60.342 1.00 92.19 231 SER A N 1
ATOM 1870 C CA . SER A 1 231 ? -75.248 35.191 61.744 1.00 92.19 231 SER A CA 1
ATOM 1871 C C . SER A 1 231 ? -74.681 36.300 62.632 1.00 92.19 231 SER A C 1
ATOM 1873 O O . SER A 1 231 ? -75.355 36.740 63.561 1.00 92.19 231 SER A O 1
ATOM 1875 N N . LYS A 1 232 ? -73.449 36.765 62.380 1.00 92.38 232 LYS A N 1
ATOM 1876 C CA . LYS A 1 232 ? -72.889 37.940 63.069 1.00 92.38 232 LYS A CA 1
ATOM 1877 C C . LYS A 1 232 ? -73.692 39.196 62.733 1.00 92.38 232 LYS A C 1
ATOM 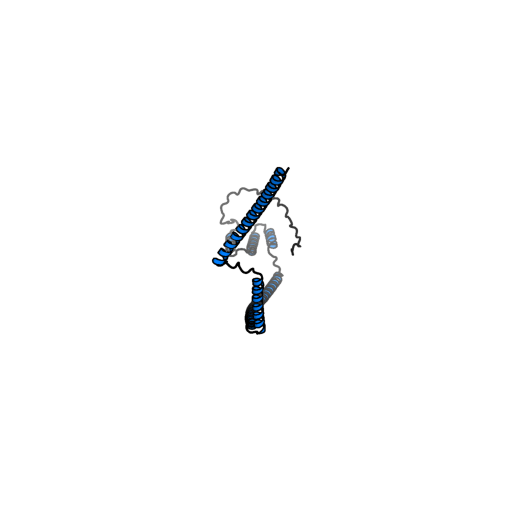1879 O O . LYS A 1 232 ? -74.071 39.925 63.641 1.00 92.38 232 LYS A O 1
ATOM 1884 N N . ARG A 1 233 ? -73.992 39.435 61.450 1.00 89.88 233 ARG A N 1
ATOM 1885 C CA . ARG A 1 233 ? -74.790 40.594 61.010 1.00 89.88 233 ARG A CA 1
ATOM 1886 C C . ARG A 1 233 ? -76.203 40.586 61.591 1.00 89.88 233 ARG A C 1
ATOM 1888 O O . ARG A 1 233 ? -76.640 41.624 62.071 1.00 89.88 233 ARG A O 1
ATOM 1895 N N . LEU A 1 234 ? -76.889 39.443 61.589 1.00 90.38 234 LEU A N 1
ATOM 1896 C CA . LEU A 1 234 ? -78.222 39.308 62.186 1.00 90.38 234 LEU A CA 1
ATOM 1897 C C . LEU A 1 234 ? -78.204 39.612 63.687 1.00 90.38 234 LEU A C 1
ATOM 1899 O O . LEU A 1 234 ? -79.010 40.418 64.137 1.00 90.38 234 LEU A O 1
ATOM 1903 N N . ARG A 1 235 ? -77.225 39.078 64.433 1.00 89.31 235 ARG A N 1
ATOM 1904 C CA . ARG A 1 235 ? -77.041 39.415 65.855 1.00 89.31 235 ARG A CA 1
ATOM 1905 C C . ARG A 1 235 ? -76.834 40.912 66.080 1.00 89.31 235 ARG A C 1
ATOM 1907 O O . ARG A 1 235 ? -77.474 41.485 66.951 1.00 89.31 235 ARG A O 1
ATOM 1914 N N . PHE A 1 236 ? -76.008 41.570 65.264 1.00 87.50 236 PHE A N 1
ATOM 1915 C CA . PHE A 1 236 ? -75.842 43.027 65.346 1.00 87.50 236 PHE A CA 1
ATOM 1916 C C . PHE A 1 236 ? -77.145 43.794 65.067 1.00 87.50 236 PHE A C 1
ATOM 1918 O O . PHE A 1 236 ? -77.399 44.811 65.711 1.00 87.50 236 PHE A O 1
ATOM 1925 N N . ILE A 1 237 ? -77.971 43.328 64.125 1.00 88.44 237 ILE A N 1
ATOM 1926 C CA . ILE A 1 237 ? -79.277 43.934 63.820 1.00 88.44 237 ILE A CA 1
ATOM 1927 C C . ILE A 1 237 ? -80.251 43.741 64.993 1.00 88.44 237 ILE A C 1
ATOM 1929 O O . ILE A 1 237 ? -80.890 44.707 65.401 1.00 88.44 237 ILE A O 1
ATOM 1933 N N . GLU A 1 238 ? -80.326 42.544 65.577 1.00 84.56 238 GLU A N 1
ATOM 1934 C CA . GLU A 1 238 ? -81.154 42.254 66.759 1.00 84.56 238 GLU A CA 1
ATOM 1935 C C . GLU A 1 238 ? -80.722 43.073 67.981 1.00 84.56 238 GLU A C 1
ATOM 1937 O O . GLU A 1 238 ? -81.555 43.673 68.660 1.00 84.56 238 GLU A O 1
ATOM 1942 N N . GLU A 1 239 ? -79.417 43.157 68.254 1.00 85.69 239 GLU A N 1
ATOM 1943 C CA . GLU A 1 239 ? -78.873 43.982 69.336 1.00 85.69 239 GLU A CA 1
ATOM 1944 C C . GLU A 1 239 ? -79.186 45.469 69.141 1.00 85.69 239 GLU A C 1
ATOM 1946 O O . GLU A 1 239 ? -79.437 46.179 70.117 1.00 85.69 239 GLU A O 1
ATOM 1951 N N . ARG A 1 240 ? -79.187 45.950 67.893 1.00 82.75 240 ARG A N 1
ATOM 1952 C CA . ARG A 1 240 ? -79.56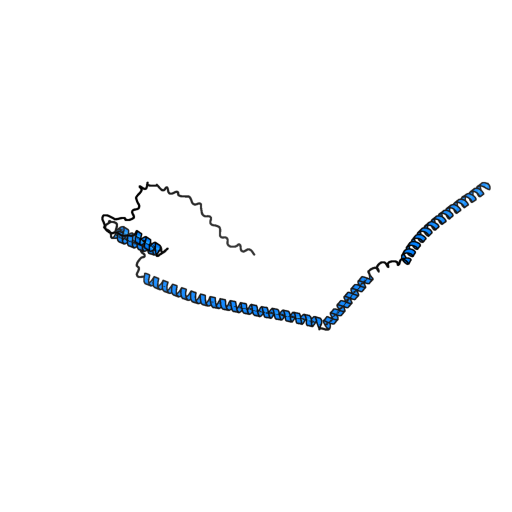0 47.328 67.562 1.00 82.75 240 ARG A CA 1
ATOM 1953 C C . ARG A 1 240 ? -81.061 47.567 67.734 1.00 82.75 240 ARG A C 1
ATOM 1955 O O . ARG A 1 240 ? -81.425 48.520 68.415 1.00 82.75 240 ARG A O 1
ATOM 1962 N N . ALA A 1 241 ? -81.914 46.683 67.219 1.00 79.50 241 ALA A N 1
ATOM 1963 C CA . ALA A 1 241 ? -83.367 46.768 67.388 1.00 79.50 241 ALA A CA 1
ATOM 1964 C C . ALA A 1 241 ? -83.784 46.714 68.873 1.00 79.50 241 ALA A C 1
ATOM 1966 O O . ALA A 1 241 ? -84.650 47.465 69.315 1.00 79.50 241 ALA A O 1
ATOM 1967 N N . ASN A 1 242 ? -83.114 45.887 69.681 1.00 79.00 242 ASN A N 1
ATOM 1968 C CA . ASN A 1 242 ? -83.347 45.806 71.126 1.00 79.00 242 ASN A CA 1
ATOM 1969 C C . ASN A 1 242 ? -82.870 47.048 71.899 1.00 79.00 242 ASN A C 1
ATOM 1971 O O . ASN A 1 242 ? -83.393 47.324 72.978 1.00 79.00 242 ASN A O 1
ATOM 1975 N N . LYS A 1 243 ? -81.873 47.781 71.385 1.00 74.12 243 LYS A N 1
ATOM 1976 C CA . LYS A 1 243 ? -81.442 49.076 71.942 1.00 74.12 243 LYS A CA 1
ATOM 1977 C C . LYS A 1 243 ? -82.394 50.204 71.545 1.00 74.12 243 LYS A C 1
ATOM 1979 O O . LYS A 1 243 ? -82.660 51.068 72.369 1.00 74.12 243 LYS A O 1
ATOM 1984 N N . GLU A 1 244 ? -82.922 50.177 70.324 1.00 71.62 244 GLU A N 1
ATOM 1985 C CA . GLU A 1 244 ? -83.879 51.172 69.821 1.00 71.62 244 GLU A CA 1
ATOM 1986 C C . GLU A 1 244 ? -85.273 51.025 70.470 1.00 71.62 244 GLU A C 1
ATOM 1988 O O . GLU A 1 244 ? -85.902 52.036 70.739 1.00 71.62 244 GLU A O 1
ATOM 1993 N N . ASN A 1 245 ? -85.714 49.813 70.840 1.00 66.31 245 ASN A N 1
ATOM 1994 C CA . ASN A 1 245 ? -86.972 49.578 71.580 1.00 66.31 245 ASN A CA 1
ATOM 1995 C C . ASN A 1 245 ? -86.891 49.829 73.106 1.00 66.31 245 ASN A C 1
ATOM 1997 O O . ASN A 1 245 ? -87.887 49.654 73.808 1.00 66.31 245 ASN A O 1
ATOM 2001 N N . LYS A 1 246 ? -85.706 50.153 73.646 1.00 57.56 246 LYS A N 1
ATOM 2002 C CA . LYS A 1 246 ? -85.483 50.433 75.082 1.00 57.56 246 LYS A CA 1
ATOM 2003 C C . LYS A 1 246 ? -85.288 51.922 75.401 1.00 57.56 246 LYS A C 1
ATOM 2005 O O . LYS A 1 246 ? -85.128 52.248 76.576 1.00 57.56 246 LYS A O 1
ATOM 2010 N N . ASN A 1 247 ? -85.304 52.783 74.384 1.00 50.59 247 ASN A N 1
ATOM 2011 C CA . ASN A 1 247 ? -85.346 54.244 74.498 1.00 50.59 247 ASN A CA 1
ATOM 2012 C C . ASN A 1 247 ? -86.726 54.755 74.080 1.00 50.59 247 ASN A C 1
ATOM 2014 O O . ASN A 1 247 ? -87.079 55.864 74.534 1.00 50.59 247 ASN A O 1
#

Organism: Trichomonas vaginalis (strain ATCC PRA-98 / G3) (NCBI:txid412133)

Foldseek 3Di:
DDPDPDDDDPDDDDDDDDPPDPDPDDDDDDDDPCCFDDPPPPRDRPPVVVVVVVCVVVDPDDPPVVLVVVLVVLQVVLPDPPPCVVVSVVVSCVSDDPPDPCVVVVVVVVVVVVVVVVVVVVVVVVVVVVVVVVVVVVVVVVVVVVVVVVVVVVVVVVVVVCCCPVPPVNVVVVVVVVVVVVVVVVVVVVPPDDPPPPQDPVSVVVVVVVVVVVVVVVVVVVVVVVVVVVVVVVVVVVVVVVVVVVD

Sequence (247 aa):
MNLSSFGIDKVETPPKTARTIRVTRSSRKSTTPIDQFKNPILGIEVNLIKQLQQVENEYHGSSYKKRQILLDALEQIAQTNLGFKKQIMTAVKAWRKPVDDTSADNDVTAITDLLRAQNEFKTVKEKYQNSKSKIQQLKDEIESTKAETDRIIEETQKMKQKLFLESDHFAKARKLTEELTQLQTTFDNMFKPKEEVQLTGNLADLSRENENLKKELVKMRFELELSSQISKRLRFIEERANKENKN

Radius of gyration: 64.11 Å; chains: 1; bounding box: 130×68×163 Å